Protein AF-A0A0D2MUZ5-F1 (afdb_monomer)

Solvent-accessible surface area (backbone atoms only — not comparable to full-atom values): 13835 Å² total; per-residue (Å²): 109,53,68,54,53,58,44,46,54,75,73,65,60,50,52,48,65,58,47,46,53,52,53,51,49,52,48,49,51,53,32,54,54,47,52,53,53,52,48,54,52,50,52,54,51,52,52,52,51,53,54,51,51,52,51,52,51,52,52,59,68,72,67,61,84,89,81,93,78,91,74,89,76,74,76,76,75,83,71,78,67,73,79,73,64,83,66,37,42,40,80,30,74,32,36,45,27,20,76,90,59,37,23,22,39,26,42,38,61,54,18,44,68,46,16,75,76,68,76,49,60,36,68,63,41,5,43,39,29,73,39,71,20,24,67,38,84,91,75,74,40,79,42,73,59,75,85,68,89,63,96,80,75,83,78,80,58,37,28,39,28,65,70,54,37,43,59,48,54,52,44,57,51,19,58,75,40,96,40,14,68,57,15,30,63,54,40,46,60,54,34,61,77,67,67,36,64,90,66,41,58,70,73,47,35,60,24,80,49,30,61,58,19,44,30,47,49,40,33,58,73,30,36,32,66,59,37,52,52,52,35,45,67,74,71,51,71,55,72,79,72,43,54,84,80,106

Nearest PDB structures (foldseek):
  3b78-assembly1_A  TM=8.521E-01  e=4.350E-11  Saccharomyces cerevisiae
  1n0u-assembly1_A  TM=8.685E-01  e=3.969E-10  Saccharomyces cerevisiae
  2e1r-assembly1_A  TM=8.505E-01  e=2.161E-10  Saccharomyces cerevisiae
  3dny-assembly1_T  TM=8.531E-01  e=7.704E-10  unclassified
  1u2r-assembly1_A  TM=8.667E-01  e=9.610E-10  Saccharomyces cerevisiae

Foldseek 3Di:
DAEDLVCVCPVVVDALQVSLVVVLVVLVVVLVVVVVVVVVVVVVVVVVVVVVVVVVVVVVVVVDDDDDDDDPPPDDDPPVPVPPRPDDLLLLLDKYYYVPLQFIAGLLVLLVLVCVVLVHDSSVSSCQQSAQWAADPVVRDIDHFDPPPDPDDDGGGGNVSVRPVVLVSLLCVLQVDPFLVVLLVSCVCVCVVSVLPVQADPVQSRDRHSSSVSSSSRCSRGGNCCSVVVSCVSPPDDPVVCVVVD

InterPro domains:
  IPR027417 P-loop containing nucleoside triphosphate hydrolase [SSF52540] (2-237)

Organism: NCBI:txid145388

Secondary structure (DSSP, 8-state):
-B--HHHHHHTS---HHHHHHHHHHHHHHHHHHHHHHHHHHHHHHHHHHHHHHHHHHHHHHHS----------------------S--GGGT--EEEETTTTEEEEHHHHHHHHHHHHT--HHHHHHHHHSSEEEETTTTEEEEPP---SS-S-PPPPHHIIIIIHHHHHHHHGGGSSSHHHHHHHHHHHHHHTTGGGTS-HHHHT-SSHHHHHHHHHHHHSBHHHHHHHHHHHHSPPHHHHGGG-

Structure (mmCIF, N/CA/C/O backbone):
data_AF-A0A0D2MUZ5-F1
#
_entry.id   AF-A0A0D2MUZ5-F1
#
loop_
_atom_site.group_PDB
_atom_site.id
_atom_site.type_symbol
_atom_site.label_atom_id
_atom_site.label_alt_id
_atom_site.label_comp_id
_atom_site.label_asym_id
_atom_site.label_entity_id
_atom_site.label_seq_id
_atom_site.pdbx_PDB_ins_code
_atom_site.Cartn_x
_atom_site.Cartn_y
_atom_site.Cartn_z
_atom_site.occupancy
_atom_site.B_iso_or_equiv
_atom_site.auth_seq_id
_atom_site.auth_comp_id
_atom_site.auth_asym_id
_atom_site.auth_atom_id
_atom_site.pdbx_PDB_model_num
ATOM 1 N N . MET A 1 1 ? 8.012 -6.913 -3.628 1.00 89.25 1 MET A N 1
ATOM 2 C CA . MET A 1 1 ? 7.081 -6.632 -2.507 1.00 89.25 1 MET A CA 1
ATOM 3 C C . MET A 1 1 ? 7.870 -6.115 -1.313 1.00 89.2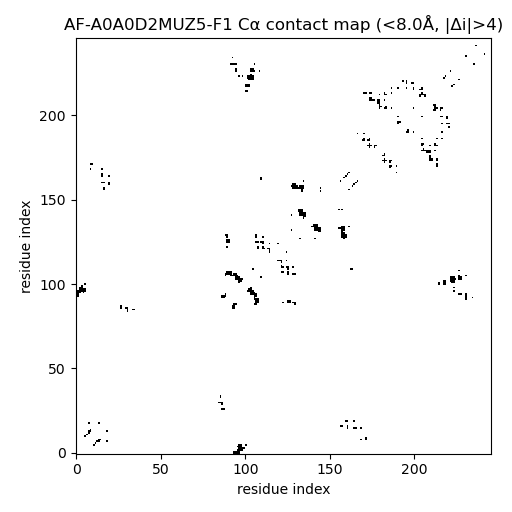5 1 MET A C 1
ATOM 5 O O . MET A 1 1 ? 8.811 -6.780 -0.898 1.00 89.25 1 MET A O 1
ATOM 9 N N . ILE A 1 2 ? 7.485 -4.970 -0.750 1.00 94.38 2 ILE A N 1
ATOM 10 C CA . ILE A 1 2 ? 8.057 -4.434 0.490 1.00 94.38 2 ILE A CA 1
ATOM 11 C C . ILE A 1 2 ? 7.176 -4.886 1.663 1.00 94.38 2 ILE A C 1
ATOM 13 O O . ILE A 1 2 ? 6.015 -4.490 1.773 1.00 94.38 2 ILE A O 1
ATOM 17 N N . ASN A 1 3 ? 7.729 -5.750 2.515 1.00 94.44 3 ASN A N 1
ATOM 18 C CA . ASN A 1 3 ? 7.039 -6.353 3.658 1.00 94.44 3 ASN A CA 1
ATOM 19 C C . ASN A 1 3 ? 7.480 -5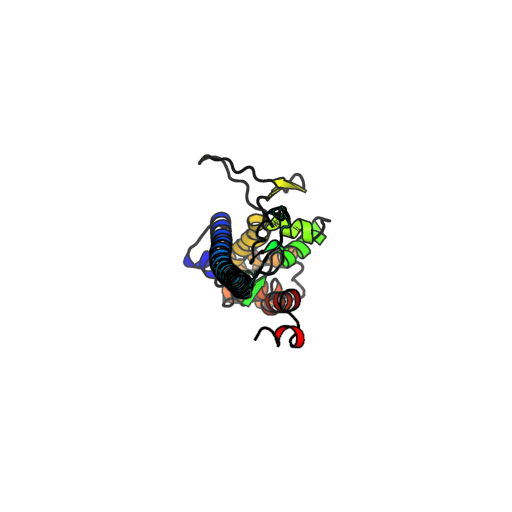.708 4.987 1.00 94.44 3 ASN A C 1
ATOM 21 O O . ASN A 1 3 ? 8.504 -5.031 5.048 1.00 94.44 3 ASN A O 1
ATOM 25 N N . LYS A 1 4 ? 6.751 -6.011 6.068 1.00 93.75 4 LYS A N 1
ATOM 26 C CA . LYS A 1 4 ? 7.009 -5.581 7.454 1.00 93.75 4 LYS A CA 1
ATOM 27 C C . LYS A 1 4 ? 6.766 -4.092 7.709 1.00 93.75 4 LYS A C 1
ATOM 29 O O . LYS A 1 4 ? 7.414 -3.492 8.566 1.00 93.75 4 LYS A O 1
ATOM 34 N N . ILE A 1 5 ? 5.817 -3.492 6.990 1.00 94.00 5 ILE A N 1
ATOM 35 C CA . ILE A 1 5 ? 5.435 -2.088 7.208 1.00 94.00 5 ILE A CA 1
ATOM 36 C C . ILE A 1 5 ? 4.869 -1.872 8.619 1.00 94.00 5 ILE A C 1
ATOM 38 O O . ILE A 1 5 ? 5.067 -0.807 9.195 1.00 94.00 5 ILE A O 1
ATOM 42 N N . ASP A 1 6 ? 4.267 -2.898 9.227 1.00 92.00 6 ASP A N 1
ATOM 43 C CA . ASP A 1 6 ? 3.810 -2.880 10.622 1.00 92.00 6 ASP A CA 1
ATOM 44 C C . ASP A 1 6 ? 4.921 -2.499 11.611 1.00 92.00 6 ASP A C 1
ATOM 46 O O . ASP A 1 6 ? 4.663 -1.785 12.579 1.00 92.00 6 ASP A O 1
ATOM 50 N N . ARG A 1 7 ? 6.175 -2.882 11.340 1.00 92.94 7 ARG A N 1
ATOM 51 C CA . ARG A 1 7 ? 7.321 -2.536 12.195 1.00 92.94 7 ARG A CA 1
ATOM 52 C C . ARG A 1 7 ? 7.682 -1.059 12.137 1.00 92.94 7 ARG A C 1
ATOM 54 O O . ARG A 1 7 ? 8.139 -0.509 13.133 1.00 92.94 7 ARG A O 1
ATOM 61 N N . LEU A 1 8 ? 7.450 -0.398 11.000 1.00 92.12 8 LEU A N 1
ATOM 62 C CA . LEU A 1 8 ? 7.660 1.050 10.887 1.00 92.12 8 LEU A CA 1
ATOM 63 C C . LEU A 1 8 ? 6.740 1.816 11.848 1.00 92.12 8 LEU A C 1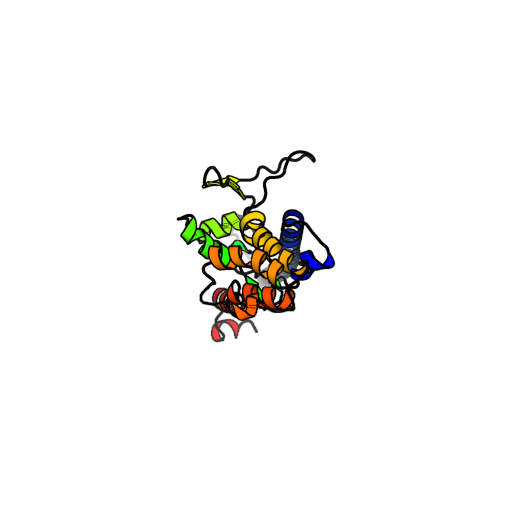
ATOM 65 O O . LEU A 1 8 ? 7.120 2.872 12.346 1.00 92.12 8 LEU A O 1
ATOM 69 N N . ILE A 1 9 ? 5.559 1.256 12.123 1.00 90.69 9 ILE A N 1
ATOM 70 C CA . ILE A 1 9 ? 4.522 1.863 12.957 1.00 90.69 9 ILE A CA 1
ATOM 71 C C . ILE A 1 9 ? 4.683 1.455 14.428 1.00 90.69 9 ILE A C 1
ATOM 73 O O . ILE A 1 9 ? 4.679 2.310 15.313 1.00 90.69 9 ILE A O 1
ATOM 77 N N . LEU A 1 10 ? 4.819 0.152 14.693 1.00 89.00 10 LEU A N 1
ATOM 78 C CA . LEU A 1 10 ? 4.769 -0.415 16.044 1.00 89.00 10 LEU A CA 1
ATOM 79 C C . LEU A 1 10 ? 6.132 -0.519 16.736 1.00 89.00 10 LEU A C 1
ATOM 81 O O . LEU A 1 10 ? 6.171 -0.447 17.956 1.00 89.00 10 LEU A O 1
ATOM 85 N N . GLU A 1 11 ? 7.225 -0.720 15.993 1.00 91.31 11 GLU A N 1
ATOM 86 C CA . GLU A 1 11 ? 8.566 -0.891 16.581 1.00 91.31 11 GLU A CA 1
ATOM 87 C C . GLU A 1 11 ? 9.386 0.400 16.480 1.00 91.31 11 GLU A C 1
ATOM 89 O O . GLU A 1 11 ? 10.025 0.818 17.439 1.00 91.31 11 GLU A O 1
ATOM 94 N N . LEU A 1 12 ? 9.373 1.036 15.307 1.00 90.38 12 LEU A N 1
ATOM 95 C CA . LEU A 1 12 ? 10.181 2.226 15.023 1.00 90.38 12 LEU A CA 1
ATOM 96 C C . LEU A 1 12 ? 9.442 3.544 15.283 1.00 90.38 12 LEU A C 1
ATOM 98 O O . LEU A 1 12 ? 10.085 4.589 15.273 1.00 90.38 12 LEU A O 1
ATOM 102 N N . HIS A 1 13 ? 8.120 3.500 15.483 1.00 89.44 13 HIS A N 1
ATOM 103 C CA . HIS A 1 13 ? 7.263 4.662 15.753 1.00 89.44 13 HIS A CA 1
ATOM 104 C C . HIS A 1 13 ? 7.503 5.862 14.821 1.00 89.44 13 HIS A C 1
ATOM 106 O O . HIS A 1 13 ? 7.479 7.015 15.250 1.00 89.44 13 HIS A O 1
ATOM 112 N N . LEU A 1 14 ? 7.723 5.593 13.531 1.00 91.56 14 LEU A N 1
ATOM 113 C CA . LEU A 1 14 ? 7.955 6.642 12.539 1.00 91.56 14 LEU A CA 1
ATOM 114 C C . LEU A 1 14 ? 6.667 7.406 12.235 1.00 91.56 14 LEU A C 1
ATOM 116 O O . LEU A 1 14 ? 5.566 6.842 12.245 1.00 91.56 14 LEU A O 1
ATOM 120 N N . SER A 1 15 ? 6.805 8.679 11.874 1.00 91.88 15 SER A N 1
ATOM 121 C CA . SER A 1 15 ? 5.700 9.431 11.285 1.00 91.88 15 SER A CA 1
ATOM 122 C C . SER A 1 15 ? 5.369 8.912 9.872 1.00 91.88 15 SER A C 1
ATOM 124 O O . SER A 1 15 ? 6.235 8.346 9.195 1.00 91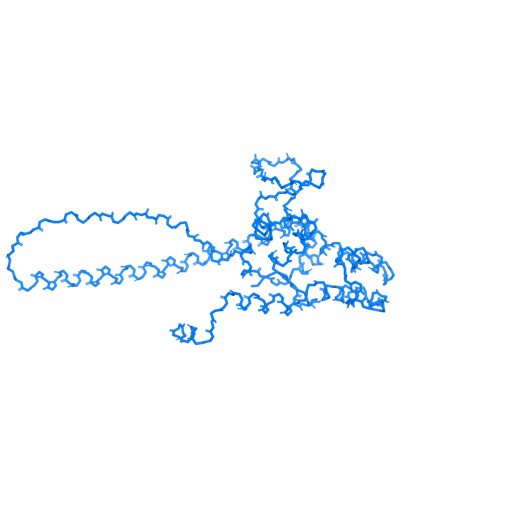.88 15 SER A O 1
ATOM 126 N N . PRO A 1 16 ? 4.133 9.119 9.373 1.00 90.62 16 PRO A N 1
ATOM 127 C CA . PRO A 1 16 ? 3.773 8.757 8.001 1.00 90.62 16 PRO A CA 1
ATOM 128 C C . PRO A 1 16 ? 4.713 9.370 6.953 1.00 90.62 16 PRO A C 1
ATOM 130 O O . PRO A 1 16 ? 5.049 8.707 5.974 1.00 90.62 16 PRO A O 1
ATOM 133 N N . SER A 1 17 ? 5.176 10.607 7.168 1.00 90.06 17 SER A N 1
ATOM 134 C CA . SER A 1 17 ? 6.080 11.305 6.246 1.00 90.06 17 SER A CA 1
ATOM 135 C C . SER A 1 17 ? 7.460 10.637 6.186 1.00 90.06 17 SER A C 1
ATOM 137 O O . SER A 1 17 ? 7.976 10.375 5.101 1.00 90.06 17 SER A O 1
ATOM 139 N N . GLU A 1 18 ? 8.044 10.298 7.339 1.00 90.38 18 GLU A N 1
ATOM 140 C CA . GLU A 1 18 ? 9.338 9.599 7.413 1.00 90.38 18 GLU A CA 1
ATOM 141 C C . GLU A 1 18 ? 9.243 8.181 6.845 1.00 90.38 18 GLU A C 1
ATOM 143 O O . GLU A 1 18 ? 10.136 7.722 6.131 1.00 90.38 18 GLU A O 1
ATOM 148 N N . ALA A 1 19 ? 8.138 7.484 7.118 1.00 92.69 19 ALA A N 1
ATOM 149 C CA . ALA A 1 19 ? 7.901 6.163 6.560 1.00 92.69 19 ALA A CA 1
ATOM 150 C C . ALA A 1 19 ? 7.756 6.207 5.032 1.00 92.69 19 ALA A C 1
ATOM 152 O O . ALA A 1 19 ? 8.334 5.358 4.357 1.00 92.69 19 ALA A O 1
ATOM 153 N N . ALA A 1 20 ? 7.063 7.208 4.474 1.00 91.31 20 ALA A N 1
ATOM 154 C CA . ALA A 1 20 ? 6.988 7.411 3.026 1.00 91.31 20 ALA A CA 1
ATOM 155 C C . ALA A 1 20 ? 8.378 7.619 2.412 1.00 91.31 20 ALA A C 1
ATOM 157 O O . ALA A 1 20 ? 8.715 6.958 1.432 1.00 91.31 20 ALA A O 1
ATOM 158 N N . GLN A 1 21 ? 9.202 8.484 3.014 1.00 90.38 21 GLN A N 1
ATOM 159 C CA . GLN A 1 21 ? 10.570 8.737 2.550 1.00 90.38 21 GLN A CA 1
ATOM 160 C C . GLN A 1 21 ? 11.426 7.469 2.596 1.00 90.38 21 GLN A C 1
ATOM 162 O O . GLN A 1 21 ? 12.142 7.169 1.644 1.00 90.38 21 GLN A O 1
ATOM 167 N N . ARG A 1 22 ? 11.312 6.675 3.667 1.00 91.88 22 ARG A N 1
ATOM 168 C CA . ARG A 1 22 ? 12.038 5.407 3.795 1.00 91.88 22 ARG A CA 1
ATOM 169 C C . ARG A 1 22 ? 11.584 4.371 2.767 1.00 91.88 22 ARG A C 1
ATOM 171 O O . ARG A 1 22 ? 12.423 3.675 2.205 1.00 91.88 22 ARG A O 1
ATOM 178 N N . LEU A 1 23 ? 10.281 4.262 2.511 1.00 93.25 23 LEU A N 1
ATOM 179 C CA . LEU A 1 23 ? 9.742 3.367 1.484 1.00 93.25 23 LEU A CA 1
ATOM 180 C C . LEU A 1 23 ? 10.196 3.789 0.081 1.00 93.25 23 LEU A C 1
ATOM 182 O O . LEU A 1 23 ? 10.604 2.933 -0.700 1.00 93.25 23 LEU A O 1
ATOM 186 N N . ALA A 1 24 ? 10.190 5.090 -0.215 1.00 91.62 24 ALA A N 1
ATOM 187 C CA . ALA A 1 24 ? 10.709 5.627 -1.469 1.00 91.62 24 ALA A CA 1
ATOM 188 C C . ALA A 1 24 ? 12.213 5.351 -1.631 1.00 91.62 24 ALA A C 1
ATOM 190 O O . ALA A 1 24 ? 12.634 4.901 -2.692 1.00 91.62 24 ALA A O 1
ATOM 191 N N . ALA A 1 25 ? 13.006 5.525 -0.567 1.00 91.81 25 ALA A N 1
ATOM 192 C CA . ALA A 1 25 ? 14.433 5.208 -0.576 1.00 91.81 25 ALA A CA 1
ATOM 193 C C . ALA A 1 25 ? 14.701 3.717 -0.842 1.00 91.81 25 ALA A C 1
ATOM 195 O O . ALA A 1 25 ? 15.617 3.387 -1.586 1.00 91.81 25 ALA A O 1
ATOM 196 N N . ILE A 1 26 ? 13.884 2.809 -0.294 1.00 93.69 26 ILE A N 1
ATOM 197 C CA . ILE A 1 26 ? 14.005 1.365 -0.564 1.00 93.69 26 ILE A CA 1
ATOM 198 C C . ILE A 1 26 ? 13.761 1.059 -2.045 1.00 93.69 26 ILE A C 1
ATOM 200 O O . ILE A 1 26 ? 14.525 0.299 -2.635 1.00 93.69 26 ILE A O 1
ATOM 204 N N . VAL A 1 27 ? 12.717 1.640 -2.645 1.00 93.25 27 VAL A N 1
ATOM 205 C CA . VAL A 1 27 ? 12.430 1.459 -4.079 1.00 93.25 27 VAL A CA 1
ATOM 206 C C . VAL A 1 27 ? 13.565 2.030 -4.924 1.00 93.25 27 VAL A C 1
ATOM 208 O O . VAL A 1 27 ? 14.059 1.348 -5.815 1.00 93.25 27 VAL A O 1
ATOM 211 N N . HIS A 1 28 ? 14.035 3.234 -4.594 1.00 91.81 28 HIS A N 1
ATOM 212 C CA . HIS A 1 28 ? 15.157 3.854 -5.286 1.00 91.81 28 HIS A CA 1
ATOM 213 C C . HIS A 1 28 ? 16.420 2.989 -5.208 1.00 91.81 28 HIS A C 1
ATOM 215 O O . HIS A 1 28 ? 17.039 2.727 -6.229 1.00 91.81 28 HIS A O 1
ATOM 221 N N . HIS A 1 29 ? 16.768 2.463 -4.030 1.00 92.31 29 HIS A N 1
ATOM 222 C CA . HIS A 1 29 ? 17.926 1.580 -3.888 1.00 92.31 29 HIS A CA 1
ATOM 223 C C . HIS A 1 29 ? 17.783 0.278 -4.679 1.00 92.31 29 HIS A C 1
ATOM 225 O O . HIS A 1 29 ? 18.770 -0.200 -5.229 1.00 92.31 29 HIS A O 1
ATOM 231 N N . ALA A 1 30 ? 16.576 -0.285 -4.764 1.00 92.69 30 ALA A N 1
ATOM 232 C CA . ALA A 1 30 ? 16.329 -1.451 -5.605 1.00 92.69 30 ALA A CA 1
ATOM 233 C C . ALA A 1 30 ? 16.542 -1.130 -7.094 1.00 92.69 30 ALA A C 1
ATOM 235 O O . ALA A 1 30 ? 17.165 -1.928 -7.788 1.00 92.69 30 ALA A O 1
ATOM 236 N N . ASN A 1 31 ? 16.100 0.044 -7.560 1.00 91.88 31 ASN A N 1
ATOM 237 C CA . ASN A 1 31 ? 16.356 0.512 -8.926 1.00 91.88 31 ASN A CA 1
ATOM 238 C C . ASN A 1 31 ? 17.849 0.764 -9.175 1.00 91.88 31 ASN A C 1
ATOM 240 O O . ASN A 1 31 ? 18.348 0.357 -10.214 1.00 91.88 31 ASN A O 1
ATOM 244 N N . MET A 1 32 ? 18.583 1.350 -8.219 1.00 89.38 32 MET A N 1
ATOM 245 C CA . MET A 1 32 ? 20.037 1.539 -8.350 1.00 89.38 32 MET A CA 1
ATOM 246 C C . MET A 1 32 ? 20.771 0.203 -8.500 1.00 89.38 32 MET A C 1
ATOM 248 O O . MET A 1 32 ? 21.656 0.073 -9.336 1.00 89.38 32 MET A O 1
ATOM 252 N N . ILE A 1 33 ? 20.405 -0.794 -7.686 1.00 89.25 33 ILE A N 1
ATOM 253 C CA . ILE A 1 33 ? 20.990 -2.136 -7.773 1.00 89.25 33 ILE A CA 1
ATOM 254 C C . ILE A 1 33 ? 20.641 -2.768 -9.121 1.00 89.25 33 ILE A C 1
ATOM 256 O O . ILE A 1 33 ? 21.514 -3.343 -9.758 1.00 89.25 33 ILE A O 1
ATOM 260 N N . TRP A 1 34 ? 19.387 -2.646 -9.563 1.00 88.31 34 TRP A N 1
ATOM 261 C CA . TRP A 1 34 ? 18.963 -3.170 -10.857 1.00 88.31 34 TRP A CA 1
ATOM 262 C C . TRP A 1 34 ? 19.731 -2.540 -12.020 1.00 88.31 34 TRP A C 1
ATOM 264 O O . TRP A 1 34 ? 20.297 -3.271 -12.819 1.00 88.31 34 TRP A O 1
ATOM 274 N N . SER A 1 35 ? 19.801 -1.208 -12.081 1.00 84.94 35 SER A N 1
ATOM 275 C CA . SER A 1 35 ? 20.530 -0.479 -13.127 1.00 84.94 35 SER A CA 1
ATOM 276 C C . SER A 1 35 ? 22.014 -0.862 -13.149 1.00 84.94 35 SER A C 1
ATOM 278 O O . SER A 1 35 ? 22.570 -1.063 -14.223 1.00 84.94 35 SER A O 1
ATOM 280 N N . ALA A 1 36 ? 22.644 -1.095 -11.989 1.00 85.50 36 ALA A N 1
ATOM 281 C CA . ALA A 1 36 ? 24.010 -1.619 -11.940 1.00 85.50 36 ALA A CA 1
ATOM 282 C C . ALA A 1 36 ? 24.141 -3.016 -12.587 1.00 85.50 36 ALA A C 1
ATOM 284 O O . ALA A 1 36 ? 25.058 -3.229 -13.374 1.00 85.50 36 ALA A O 1
ATOM 285 N N . PHE A 1 37 ? 23.223 -3.948 -12.303 1.00 85.31 37 PHE A N 1
ATOM 286 C CA . PHE A 1 37 ? 23.240 -5.284 -12.921 1.00 85.31 37 PHE A CA 1
ATOM 287 C C . PHE A 1 37 ? 22.944 -5.248 -14.423 1.00 85.31 37 PHE A C 1
ATOM 289 O O . PHE A 1 37 ? 23.584 -5.966 -15.189 1.00 85.31 37 PHE A O 1
ATOM 296 N N . ASP A 1 38 ? 21.981 -4.429 -14.837 1.00 82.81 38 ASP A N 1
ATOM 297 C CA . ASP A 1 38 ? 21.590 -4.286 -16.240 1.00 82.81 38 ASP A CA 1
ATOM 298 C C . ASP A 1 38 ? 22.724 -3.648 -17.054 1.00 82.81 38 ASP A C 1
ATOM 300 O O . ASP A 1 38 ? 23.062 -4.119 -18.136 1.00 82.81 38 ASP A O 1
ATOM 304 N N . SER A 1 39 ? 23.413 -2.665 -16.463 1.00 81.12 39 SER A N 1
ATOM 305 C CA . SER A 1 39 ? 24.625 -2.068 -17.027 1.00 81.12 39 SER A CA 1
ATOM 306 C C . SER A 1 39 ? 25.750 -3.094 -17.186 1.00 81.12 39 SER A C 1
ATOM 308 O O . SER A 1 39 ? 26.395 -3.131 -18.228 1.00 81.12 39 SER A O 1
ATOM 310 N N . GLU A 1 40 ? 26.007 -3.941 -16.181 1.00 77.81 40 GLU A N 1
ATOM 311 C CA . GLU A 1 40 ? 27.031 -4.997 -16.274 1.00 77.81 40 GLU A CA 1
ATOM 312 C C . GLU A 1 40 ? 26.714 -6.013 -17.381 1.00 77.81 40 GLU A C 1
ATOM 314 O O . GLU A 1 40 ? 27.599 -6.377 -18.160 1.00 77.81 40 GLU A O 1
ATOM 319 N N . ALA A 1 41 ? 25.453 -6.442 -17.484 1.00 75.44 41 ALA A N 1
ATOM 320 C CA . ALA A 1 41 ? 25.003 -7.336 -18.547 1.00 75.44 41 ALA A CA 1
ATOM 321 C C . ALA A 1 41 ? 25.154 -6.678 -19.927 1.00 75.44 41 ALA A C 1
ATOM 323 O O . ALA A 1 41 ? 25.737 -7.282 -20.830 1.00 75.44 41 ALA A O 1
ATOM 324 N N . PHE A 1 42 ? 24.727 -5.420 -20.058 1.00 75.69 42 PHE A N 1
ATOM 325 C CA . PHE A 1 42 ? 24.844 -4.643 -21.287 1.00 75.69 42 PHE A CA 1
ATOM 326 C C . PHE A 1 42 ? 26.301 -4.470 -21.731 1.00 75.69 42 PHE A C 1
ATOM 328 O O . PHE A 1 42 ? 26.620 -4.695 -22.896 1.00 75.69 42 PHE A O 1
ATOM 335 N N . LEU A 1 43 ? 27.207 -4.126 -20.808 1.00 78.44 43 LEU A N 1
ATOM 336 C CA . LEU A 1 43 ? 28.636 -4.000 -21.108 1.00 78.44 43 LEU A CA 1
ATOM 337 C C . LEU A 1 43 ? 29.219 -5.328 -21.605 1.00 78.44 43 LEU A C 1
ATOM 339 O O . LEU A 1 43 ? 29.957 -5.339 -22.585 1.00 78.44 43 LEU A O 1
ATOM 343 N N . SER A 1 44 ? 28.842 -6.452 -20.990 1.00 78.88 44 SER A N 1
ATOM 344 C CA . SER A 1 44 ? 29.316 -7.772 -21.423 1.00 78.88 44 SER A CA 1
ATOM 345 C C . SER A 1 44 ? 28.801 -8.184 -22.808 1.00 78.88 44 SER A C 1
ATOM 347 O O . SER A 1 44 ? 29.532 -8.806 -23.581 1.00 78.88 44 SER A O 1
ATOM 349 N N . GLU A 1 45 ? 27.562 -7.818 -23.146 1.00 74.62 45 GLU A N 1
ATOM 350 C CA . GLU A 1 45 ? 26.972 -8.074 -24.460 1.00 74.62 45 GLU A CA 1
ATOM 351 C C . GLU A 1 45 ? 27.611 -7.183 -25.533 1.00 74.62 45 GLU A C 1
ATOM 353 O O . GLU A 1 45 ? 27.981 -7.670 -26.603 1.00 74.62 45 GLU A O 1
ATOM 358 N N . ALA A 1 46 ? 27.826 -5.901 -25.224 1.00 78.38 46 ALA A N 1
ATOM 359 C CA . ALA A 1 46 ? 28.527 -4.971 -26.102 1.00 78.38 46 ALA A CA 1
ATOM 360 C C . ALA A 1 46 ? 29.970 -5.430 -26.378 1.00 78.38 46 ALA A C 1
ATOM 362 O O . ALA A 1 46 ? 30.392 -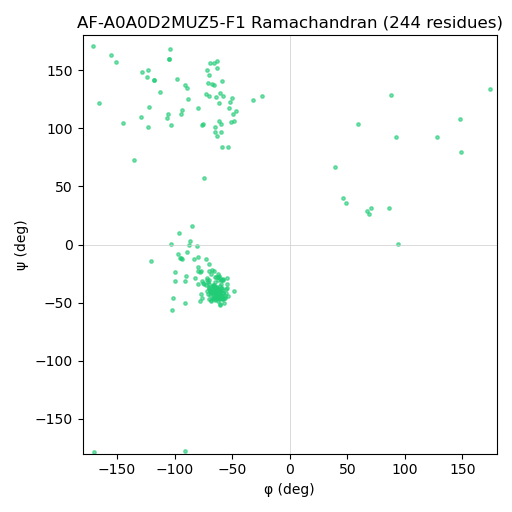5.462 -27.536 1.00 78.38 46 ALA A O 1
ATOM 363 N N . ASP A 1 47 ? 30.704 -5.857 -25.344 1.00 81.94 47 ASP A N 1
ATOM 364 C CA . ASP A 1 47 ? 32.061 -6.397 -25.482 1.00 81.94 47 ASP A CA 1
ATOM 365 C C . ASP A 1 47 ? 32.086 -7.662 -26.358 1.00 81.94 47 ASP A C 1
ATOM 367 O O . ASP A 1 47 ? 32.982 -7.826 -27.190 1.00 81.94 47 ASP A O 1
ATOM 371 N N . ALA A 1 48 ? 31.089 -8.544 -26.224 1.00 83.69 48 ALA A N 1
ATOM 372 C CA . ALA A 1 48 ? 30.977 -9.752 -27.040 1.00 83.69 48 ALA A CA 1
ATOM 373 C C . ALA A 1 48 ? 30.719 -9.442 -28.526 1.00 83.69 48 ALA A C 1
ATOM 375 O O . ALA A 1 48 ? 31.323 -10.073 -29.399 1.00 83.69 48 ALA A O 1
ATOM 376 N N . VAL A 1 49 ? 29.864 -8.459 -28.825 1.00 82.88 49 VAL A N 1
ATOM 377 C CA . VAL A 1 49 ? 29.603 -8.010 -30.203 1.00 82.88 49 VAL A CA 1
ATOM 378 C C . VAL A 1 49 ? 30.851 -7.371 -30.809 1.00 82.88 49 VAL A C 1
ATOM 380 O O . VAL A 1 49 ? 31.241 -7.736 -31.917 1.00 82.88 49 VAL A O 1
ATOM 383 N N . LEU A 1 50 ? 31.532 -6.489 -30.071 1.00 85.25 50 LEU A N 1
ATOM 384 C CA . LEU A 1 50 ? 32.772 -5.861 -30.534 1.00 85.25 50 LEU A CA 1
ATOM 385 C C . LEU A 1 50 ? 33.875 -6.897 -30.789 1.00 85.25 50 LEU A C 1
ATOM 387 O O . LEU A 1 50 ? 34.582 -6.804 -31.791 1.00 85.25 50 LEU A O 1
ATOM 391 N N . ALA A 1 51 ? 34.011 -7.908 -29.927 1.00 85.75 51 ALA A N 1
ATOM 392 C CA . ALA A 1 51 ? 34.963 -8.997 -30.133 1.00 85.75 51 ALA A CA 1
ATOM 393 C C . ALA A 1 51 ? 34.638 -9.823 -31.391 1.00 85.75 51 ALA A C 1
ATOM 395 O O . ALA A 1 51 ? 35.552 -10.200 -32.126 1.00 85.75 51 ALA A O 1
ATOM 396 N N . TYR A 1 52 ? 33.354 -10.077 -31.666 1.00 80.69 52 TYR A N 1
ATOM 397 C CA . TYR A 1 52 ? 32.913 -10.755 -32.888 1.00 80.69 52 TYR A CA 1
ATOM 398 C C . TYR A 1 52 ? 33.205 -9.922 -34.146 1.00 80.69 52 TYR A C 1
ATOM 400 O O . TYR A 1 52 ? 33.732 -10.450 -35.124 1.00 80.69 52 TYR A O 1
ATOM 408 N N . GLU A 1 53 ? 32.928 -8.616 -34.123 1.00 80.88 53 GLU A N 1
ATOM 409 C CA . GLU A 1 53 ? 33.237 -7.707 -35.234 1.00 80.88 53 GLU A CA 1
ATOM 410 C C . GLU A 1 53 ? 34.744 -7.607 -35.498 1.00 80.88 53 GLU A C 1
ATOM 412 O O . GLU A 1 53 ? 35.166 -7.668 -36.652 1.00 80.88 53 GLU A O 1
ATOM 417 N N . GLN A 1 54 ? 35.561 -7.525 -34.443 1.00 81.00 54 GLN A N 1
ATOM 418 C CA . GLN A 1 54 ? 37.024 -7.512 -34.550 1.00 81.00 54 GLN A CA 1
ATOM 419 C C . GLN A 1 54 ? 37.569 -8.816 -35.143 1.00 81.00 54 GLN A C 1
ATOM 421 O O . GLN A 1 54 ? 38.472 -8.779 -35.978 1.00 81.00 54 GLN A O 1
ATOM 426 N N . GLN A 1 55 ? 37.015 -9.969 -34.753 1.00 78.75 55 GLN A N 1
ATOM 427 C CA . GLN A 1 55 ? 37.371 -11.260 -35.350 1.00 78.75 55 GLN A CA 1
ATOM 428 C C . GLN A 1 55 ? 36.992 -11.314 -36.832 1.00 78.75 55 GLN A C 1
ATOM 430 O O . GLN A 1 55 ? 37.809 -11.725 -37.651 1.00 78.75 55 GLN A O 1
ATOM 435 N N . ARG A 1 56 ? 35.802 -10.821 -37.195 1.00 80.31 56 ARG A N 1
ATOM 436 C CA . ARG A 1 56 ? 35.355 -10.759 -38.592 1.00 80.31 56 ARG A CA 1
ATOM 437 C C . ARG A 1 56 ? 36.250 -9.865 -39.451 1.00 80.31 56 ARG A C 1
ATOM 439 O O . ARG A 1 56 ? 36.611 -10.248 -40.558 1.00 80.31 56 ARG A O 1
ATOM 446 N N . GLN A 1 57 ? 36.632 -8.698 -38.933 1.00 74.62 57 GLN A N 1
ATOM 447 C CA . GLN A 1 57 ? 37.541 -7.770 -39.614 1.00 74.62 57 GLN A CA 1
ATOM 448 C C . GLN A 1 57 ? 38.946 -8.368 -39.775 1.00 74.62 57 GLN A C 1
ATOM 450 O O . GLN A 1 57 ? 39.536 -8.256 -40.845 1.00 74.62 57 GLN A O 1
ATOM 455 N N . ALA A 1 58 ? 39.462 -9.074 -38.764 1.00 76.06 58 ALA A N 1
ATOM 456 C CA . ALA A 1 58 ? 40.756 -9.753 -38.850 1.00 76.06 58 ALA A CA 1
ATOM 457 C C . ALA A 1 58 ? 40.757 -10.923 -39.858 1.00 76.06 58 ALA A C 1
ATOM 459 O O . ALA A 1 58 ? 41.757 -11.155 -40.539 1.00 76.06 58 ALA A O 1
ATOM 460 N N . GLU A 1 59 ? 39.646 -11.656 -39.980 1.00 73.62 59 GLU A N 1
ATOM 461 C CA . GLU A 1 59 ? 39.468 -12.709 -40.991 1.00 73.62 59 GLU A CA 1
ATOM 462 C C . GLU A 1 59 ? 39.347 -12.133 -42.414 1.00 73.62 59 GLU A C 1
ATOM 464 O O . GLU A 1 59 ? 39.926 -12.688 -43.351 1.00 73.62 59 GLU A O 1
ATOM 469 N N . GLU A 1 60 ? 38.659 -10.998 -42.577 1.00 66.19 60 GLU A N 1
ATOM 470 C CA . GLU A 1 60 ? 38.572 -10.250 -43.841 1.00 66.19 60 GLU A CA 1
ATOM 471 C C . GLU A 1 60 ? 39.946 -9.683 -44.264 1.00 66.19 60 GLU A C 1
ATOM 473 O O . GLU A 1 60 ? 40.311 -9.772 -45.438 1.00 66.19 60 GLU A O 1
ATOM 478 N N . GLU A 1 61 ? 40.762 -9.193 -43.322 1.00 62.59 61 GLU A N 1
ATOM 479 C CA . GLU A 1 61 ? 42.133 -8.722 -43.585 1.00 62.59 61 GLU A CA 1
ATOM 480 C C . GLU A 1 61 ? 43.116 -9.867 -43.909 1.00 62.59 61 GLU A C 1
ATOM 482 O O . GLU A 1 61 ? 44.032 -9.691 -44.719 1.00 62.59 61 GLU A O 1
ATOM 487 N N . ALA A 1 62 ? 42.921 -11.062 -43.337 1.00 65.38 62 ALA A N 1
ATOM 488 C CA . ALA A 1 62 ? 43.737 -12.248 -43.622 1.00 65.38 62 ALA A CA 1
ATOM 489 C C . ALA A 1 62 ? 43.356 -12.969 -44.937 1.00 65.38 62 ALA A C 1
ATOM 491 O O . ALA A 1 62 ? 44.169 -13.723 -45.479 1.00 65.38 62 ALA A O 1
ATOM 492 N N . GLY A 1 63 ? 42.146 -12.734 -45.464 1.00 53.97 63 GLY A N 1
ATOM 493 C CA . GLY A 1 63 ? 41.603 -13.337 -46.692 1.00 53.97 63 GLY A CA 1
ATOM 494 C C . GLY A 1 63 ? 42.073 -12.719 -48.020 1.00 53.97 63 GLY A C 1
ATOM 495 O O . GLY A 1 63 ? 41.894 -13.336 -49.067 1.00 53.97 63 GLY A O 1
ATOM 496 N N . GLY A 1 64 ? 42.746 -11.565 -47.984 1.00 46.47 64 GLY A N 1
ATOM 497 C CA . GLY A 1 64 ? 43.523 -11.014 -49.098 1.00 46.47 64 GLY A CA 1
ATOM 498 C C . GLY A 1 64 ? 42.774 -10.133 -50.112 1.00 46.47 64 GLY A C 1
ATOM 499 O O . GLY A 1 64 ? 41.833 -10.562 -50.768 1.00 46.47 64 GLY A O 1
ATOM 500 N N . GLY A 1 65 ? 43.347 -8.944 -50.345 1.00 47.69 65 GLY A N 1
ATOM 501 C CA . GLY A 1 65 ? 43.459 -8.337 -51.679 1.00 47.69 65 GLY A CA 1
ATOM 502 C C . GLY A 1 65 ? 42.349 -7.389 -52.156 1.00 47.69 65 GLY A C 1
ATOM 503 O O . GLY A 1 65 ? 41.442 -7.812 -52.854 1.00 47.69 65 GLY A O 1
ATOM 504 N N . ASP A 1 66 ? 42.569 -6.093 -51.904 1.00 42.75 66 ASP A N 1
ATOM 505 C CA . ASP A 1 66 ? 42.283 -4.931 -52.773 1.00 42.75 66 ASP A CA 1
ATOM 506 C C . ASP A 1 66 ? 40.835 -4.649 -53.243 1.00 42.75 66 ASP A C 1
ATOM 508 O O . ASP A 1 66 ? 40.359 -5.211 -54.227 1.00 42.75 66 ASP A O 1
ATOM 512 N N . SER A 1 67 ? 40.178 -3.653 -52.630 1.00 39.06 67 SER A N 1
ATOM 513 C CA . SER A 1 67 ? 39.667 -2.447 -53.322 1.00 39.06 67 SER A CA 1
ATOM 514 C C . SER A 1 67 ? 38.834 -1.546 -52.398 1.00 39.06 67 SER A C 1
ATOM 516 O O . SER A 1 67 ? 37.939 -1.989 -51.685 1.00 39.06 67 SER A O 1
ATOM 518 N N . ASP A 1 68 ? 39.153 -0.258 -52.492 1.00 46.59 68 ASP A N 1
ATOM 519 C CA . ASP A 1 68 ? 38.427 0.947 -52.081 1.00 46.59 68 ASP A CA 1
ATOM 520 C C . ASP A 1 68 ? 36.889 0.833 -51.964 1.00 46.59 68 ASP A C 1
ATOM 522 O O . ASP A 1 68 ? 36.210 0.491 -52.930 1.00 46.59 68 ASP A O 1
ATOM 526 N N . CYS A 1 69 ? 36.330 1.231 -50.813 1.00 33.28 69 CYS A N 1
ATOM 527 C CA . CYS A 1 69 ? 35.140 2.090 -50.772 1.00 33.28 69 CYS A CA 1
ATOM 528 C C . CYS A 1 69 ? 34.917 2.686 -49.372 1.00 33.28 69 CYS A C 1
ATOM 530 O O . CYS A 1 69 ? 34.752 1.992 -48.369 1.00 33.28 69 CYS A O 1
ATOM 532 N N . GLY A 1 70 ? 34.888 4.018 -49.310 1.00 45.81 70 GLY A N 1
ATOM 533 C CA . GLY A 1 70 ? 34.460 4.752 -48.130 1.00 45.81 70 GLY A CA 1
ATOM 534 C C . GLY A 1 70 ? 32.980 4.532 -47.815 1.00 45.81 70 GLY A C 1
ATOM 535 O O . GLY A 1 70 ? 32.119 4.618 -48.687 1.00 45.81 70 GLY A O 1
ATOM 536 N N . ALA A 1 71 ? 32.679 4.349 -46.534 1.00 36.53 71 ALA A N 1
ATOM 537 C CA . ALA A 1 71 ? 31.352 4.570 -45.986 1.00 36.53 71 ALA A CA 1
ATOM 538 C C . ALA A 1 71 ? 31.517 5.122 -44.570 1.00 36.53 71 ALA A C 1
ATOM 540 O O . ALA A 1 71 ? 31.870 4.417 -43.629 1.00 36.53 71 ALA A O 1
ATOM 541 N N . THR A 1 72 ? 31.277 6.424 -44.433 1.00 40.56 72 THR A N 1
ATOM 542 C CA . THR A 1 72 ? 31.024 7.070 -43.149 1.00 40.56 72 THR A CA 1
ATOM 543 C C . THR A 1 72 ? 29.793 6.411 -42.531 1.00 40.56 72 THR A C 1
ATOM 545 O O . THR A 1 72 ? 28.662 6.752 -42.885 1.00 40.56 72 THR A O 1
ATOM 548 N N . ALA A 1 73 ? 30.006 5.442 -41.643 1.00 37.81 73 ALA A N 1
ATOM 549 C CA . ALA A 1 73 ? 28.955 4.890 -40.809 1.00 37.81 73 ALA A CA 1
ATOM 550 C C . ALA A 1 73 ? 28.473 6.010 -39.883 1.00 37.81 73 ALA A C 1
ATOM 552 O O . ALA A 1 73 ? 29.147 6.401 -38.928 1.00 37.81 73 ALA A O 1
ATOM 553 N N . GLY A 1 74 ? 27.330 6.595 -40.240 1.00 34.72 74 GLY A N 1
ATOM 554 C CA . GLY A 1 74 ? 26.605 7.514 -39.384 1.00 34.72 74 GLY A CA 1
ATOM 555 C C . GLY A 1 74 ? 26.380 6.841 -38.040 1.00 34.72 74 GLY A C 1
ATOM 556 O O . GLY A 1 74 ? 25.723 5.805 -37.968 1.00 34.72 74 GLY A O 1
ATOM 557 N N . ARG A 1 75 ? 26.959 7.435 -36.996 1.00 34.47 75 ARG A N 1
ATOM 558 C CA . ARG A 1 75 ? 26.712 7.109 -35.593 1.00 34.47 75 ARG A CA 1
ATOM 559 C C . ARG A 1 75 ? 25.191 7.005 -35.402 1.00 34.47 75 ARG A C 1
ATOM 561 O O . ARG A 1 75 ? 24.513 8.016 -35.618 1.00 34.47 75 ARG A O 1
ATOM 568 N N . PRO A 1 76 ? 24.636 5.822 -35.080 1.00 38.53 76 PRO A N 1
ATOM 569 C CA . PRO A 1 76 ? 23.227 5.715 -34.748 1.00 38.53 76 PRO A CA 1
ATOM 570 C C . PRO A 1 76 ? 22.986 6.647 -33.572 1.00 38.53 76 PRO A C 1
ATOM 572 O O . PRO A 1 76 ? 23.753 6.640 -32.609 1.00 38.53 76 PRO A O 1
ATOM 575 N N . GLY A 1 77 ? 21.985 7.514 -33.717 1.00 38.09 77 GLY A N 1
ATOM 576 C CA . GLY A 1 77 ? 21.627 8.479 -32.696 1.00 38.09 77 GLY A CA 1
ATOM 577 C C . GLY A 1 77 ? 21.482 7.773 -31.359 1.00 38.09 77 GLY A C 1
ATOM 578 O O . GLY A 1 77 ? 20.733 6.803 -31.244 1.00 38.09 77 GLY A O 1
ATOM 579 N N . GLU A 1 78 ? 22.214 8.283 -30.378 1.00 37.06 78 GLU A N 1
ATOM 580 C CA . GLU A 1 78 ? 21.991 8.050 -28.963 1.00 37.06 78 GLU A CA 1
ATOM 581 C C . GLU A 1 78 ? 20.571 8.548 -28.675 1.00 37.06 78 GLU A C 1
ATOM 583 O O . GLU A 1 78 ? 20.336 9.703 -28.329 1.00 37.06 78 GLU A O 1
ATOM 588 N N . GLN A 1 79 ? 19.577 7.695 -28.923 1.00 29.95 79 GLN A N 1
ATOM 589 C CA . GLN A 1 79 ? 18.352 7.770 -28.160 1.00 29.95 79 GLN A CA 1
ATOM 590 C C . GLN A 1 79 ? 18.809 7.407 -26.759 1.00 29.95 79 GLN A C 1
ATOM 592 O O . GLN A 1 79 ? 19.005 6.232 -26.458 1.00 29.95 79 GLN A O 1
ATOM 597 N N . GLU A 1 80 ? 19.066 8.431 -25.949 1.00 38.28 80 GLU A N 1
ATOM 598 C CA . GLU A 1 80 ? 19.005 8.329 -24.501 1.00 38.28 80 GLU A CA 1
ATOM 599 C C . GLU A 1 80 ? 17.605 7.775 -24.199 1.00 38.28 80 GLU A C 1
ATOM 601 O O . GLU A 1 80 ? 16.635 8.515 -24.039 1.00 38.28 80 GLU A O 1
ATOM 606 N N . GLN A 1 81 ? 17.454 6.451 -24.271 1.00 38.03 81 GLN A N 1
ATOM 607 C CA . GLN A 1 81 ? 16.341 5.770 -23.651 1.00 38.03 81 GLN A CA 1
ATOM 608 C C . GLN A 1 81 ? 16.518 6.127 -22.186 1.00 38.03 81 GLN A C 1
ATOM 610 O O . GLN A 1 81 ? 17.464 5.662 -21.557 1.00 38.03 81 GLN A O 1
ATOM 615 N N . GLU A 1 82 ? 15.700 7.055 -21.684 1.00 45.84 82 GLU A N 1
ATOM 616 C CA . GLU A 1 82 ? 15.576 7.271 -20.249 1.00 45.84 82 GLU A CA 1
ATOM 617 C C . GLU A 1 82 ? 15.369 5.878 -19.655 1.00 45.84 82 GLU A C 1
ATOM 619 O O . GLU A 1 82 ? 14.324 5.275 -19.909 1.00 45.84 82 GLU A O 1
ATOM 624 N N . GLU A 1 83 ? 16.398 5.333 -18.990 1.00 56.00 83 GLU A N 1
ATOM 625 C CA . GLU A 1 83 ? 16.366 4.001 -18.390 1.00 56.00 83 GLU A CA 1
ATOM 626 C C . GLU A 1 83 ? 15.106 3.930 -17.543 1.00 56.00 83 GLU A C 1
ATOM 628 O O . GLU A 1 83 ? 14.961 4.590 -16.509 1.00 56.00 83 GLU A O 1
ATOM 633 N N . GLU A 1 84 ? 14.120 3.214 -18.063 1.00 70.12 84 GLU A N 1
ATOM 634 C CA . GLU A 1 84 ? 12.795 3.260 -17.504 1.00 70.12 84 GLU A CA 1
ATOM 635 C C . GLU A 1 84 ? 12.863 2.403 -16.231 1.00 70.12 84 GLU A C 1
ATOM 637 O O . GLU A 1 84 ? 12.868 1.179 -16.318 1.00 70.12 84 GLU A O 1
ATOM 642 N N . ASP A 1 85 ? 12.919 3.034 -15.051 1.00 82.06 85 ASP A N 1
ATOM 643 C CA . ASP A 1 85 ? 13.071 2.387 -13.732 1.00 82.06 85 ASP A CA 1
ATOM 644 C C . ASP A 1 85 ? 12.413 0.996 -13.656 1.00 82.06 85 ASP A C 1
ATOM 646 O O . ASP A 1 85 ? 11.209 0.875 -13.889 1.00 82.06 85 ASP A O 1
ATOM 650 N N . ALA A 1 86 ? 13.152 -0.053 -13.287 1.00 86.69 86 ALA A N 1
ATOM 651 C CA . ALA A 1 86 ? 12.606 -1.413 -13.273 1.00 86.69 86 ALA A CA 1
ATOM 652 C C . ALA A 1 86 ? 11.467 -1.590 -12.256 1.00 86.69 86 ALA A C 1
ATOM 654 O O . ALA A 1 86 ? 10.471 -2.260 -12.532 1.00 86.69 86 ALA A O 1
ATOM 655 N N . PHE A 1 87 ? 11.560 -0.956 -11.083 1.00 91.75 87 PHE A N 1
ATOM 656 C CA . PHE A 1 87 ? 10.528 -0.989 -10.046 1.00 91.75 87 PHE A CA 1
ATOM 657 C C . PHE A 1 87 ? 9.791 0.356 -9.969 1.00 91.75 87 PHE A C 1
ATOM 659 O O . PHE A 1 87 ? 10.311 1.350 -9.459 1.00 91.75 87 PHE A O 1
ATOM 666 N N . ARG A 1 88 ? 8.530 0.372 -10.421 1.00 91.56 88 ARG A N 1
ATOM 667 C CA . ARG A 1 88 ? 7.627 1.532 -10.442 1.00 91.56 88 ARG A CA 1
ATOM 668 C C . ARG A 1 88 ? 6.340 1.233 -9.683 1.00 91.56 88 ARG A C 1
ATOM 670 O O . ARG A 1 88 ? 5.389 0.671 -10.232 1.00 91.56 88 ARG A O 1
ATOM 677 N N . PRO A 1 89 ? 6.226 1.709 -8.439 1.00 92.94 89 PRO A N 1
ATOM 678 C CA . PRO A 1 89 ? 5.013 1.514 -7.658 1.00 92.94 89 PRO A CA 1
ATOM 679 C C . PRO A 1 89 ? 3.749 2.068 -8.327 1.00 92.94 89 PRO A C 1
ATOM 681 O O . PRO A 1 89 ? 2.683 1.480 -8.169 1.00 92.94 89 PRO A O 1
ATOM 684 N N . SER A 1 90 ? 3.859 3.138 -9.125 1.00 91.12 90 SER A N 1
ATOM 685 C CA . SER A 1 90 ? 2.748 3.696 -9.909 1.00 91.12 90 SER A CA 1
ATOM 686 C C . SER A 1 90 ? 2.271 2.795 -11.055 1.00 91.12 90 SER A C 1
ATOM 688 O O . SER A 1 90 ? 1.105 2.891 -11.437 1.00 91.12 90 SER A O 1
ATOM 690 N N . ALA A 1 91 ? 3.132 1.914 -11.576 1.00 90.06 91 ALA A N 1
ATOM 691 C CA . ALA A 1 91 ? 2.786 0.910 -12.582 1.00 90.06 91 ALA A CA 1
ATOM 692 C C . ALA A 1 91 ? 2.160 -0.355 -11.970 1.00 90.06 91 ALA A C 1
ATOM 694 O O . ALA A 1 91 ? 1.590 -1.158 -12.697 1.00 90.06 91 ALA A O 1
ATOM 695 N N . GLY A 1 92 ? 2.239 -0.520 -10.644 1.00 90.94 92 GLY A N 1
ATOM 696 C CA . GLY A 1 92 ? 1.670 -1.665 -9.928 1.00 90.94 92 GLY A CA 1
ATOM 697 C C . GLY A 1 92 ? 2.635 -2.824 -9.681 1.00 90.94 92 GLY A C 1
ATOM 698 O O . GLY A 1 92 ? 2.250 -3.775 -9.008 1.00 90.94 92 GLY A O 1
ATOM 699 N N . ASN A 1 93 ? 3.898 -2.730 -10.112 1.00 92.25 93 ASN A N 1
ATOM 700 C CA . ASN A 1 93 ? 4.882 -3.810 -9.944 1.00 92.25 93 ASN A CA 1
ATOM 701 C C . ASN A 1 93 ? 5.529 -3.860 -8.541 1.00 92.25 93 ASN A C 1
ATOM 703 O O . ASN A 1 93 ? 6.324 -4.752 -8.238 1.00 92.25 93 ASN A O 1
ATOM 707 N N . VAL A 1 94 ? 5.166 -2.927 -7.654 1.00 94.31 94 VAL A N 1
ATOM 708 C CA . VAL A 1 94 ? 5.573 -2.918 -6.245 1.00 94.31 94 VAL A CA 1
ATOM 709 C C . VAL A 1 94 ? 4.345 -2.927 -5.343 1.00 94.31 94 VAL A C 1
ATOM 711 O O . VAL A 1 94 ? 3.562 -1.977 -5.308 1.00 94.31 94 VAL A O 1
ATOM 714 N N . ALA A 1 95 ? 4.230 -3.987 -4.545 1.00 94.50 95 ALA A N 1
ATOM 715 C CA . ALA A 1 95 ? 3.264 -4.091 -3.457 1.00 94.50 95 ALA A CA 1
ATOM 716 C C . ALA A 1 95 ? 3.891 -3.736 -2.098 1.00 94.50 95 ALA A C 1
ATOM 718 O O . ALA A 1 95 ? 5.028 -4.128 -1.806 1.00 94.50 95 ALA A O 1
ATOM 719 N N . PHE A 1 96 ? 3.111 -3.065 -1.255 1.00 95.44 96 PHE A N 1
ATOM 720 C CA . PHE A 1 96 ? 3.422 -2.667 0.118 1.00 95.44 96 PHE A CA 1
ATOM 721 C C . PHE A 1 96 ? 2.531 -3.445 1.080 1.00 95.44 96 PHE A C 1
ATOM 723 O O . PHE A 1 96 ? 1.319 -3.491 0.884 1.00 95.44 96 PHE A O 1
ATOM 730 N N . GLY A 1 97 ? 3.083 -4.044 2.134 1.00 95.06 97 GLY A N 1
ATOM 731 C CA . GLY A 1 97 ? 2.236 -4.770 3.076 1.00 95.06 97 GLY A CA 1
ATOM 732 C C . GLY A 1 97 ? 2.883 -5.230 4.370 1.00 95.06 97 GLY A C 1
ATOM 733 O O . GLY A 1 97 ? 4.067 -5.017 4.643 1.00 95.06 97 GLY A O 1
ATOM 734 N N . SER A 1 98 ? 2.060 -5.916 5.157 1.00 95.12 98 SER A N 1
ATOM 735 C CA . SER A 1 98 ? 2.469 -6.709 6.307 1.00 95.12 98 SER A CA 1
ATOM 736 C C . SER A 1 98 ? 1.866 -8.103 6.200 1.00 95.12 98 SER A C 1
ATOM 738 O O . SER A 1 98 ? 0.668 -8.307 6.408 1.00 95.12 98 SER A O 1
ATOM 740 N N . ALA A 1 99 ? 2.716 -9.093 5.937 1.00 91.81 99 ALA A N 1
ATOM 741 C CA . ALA A 1 99 ? 2.306 -10.493 5.976 1.00 91.81 99 ALA A CA 1
ATOM 742 C C . ALA A 1 99 ? 1.886 -10.940 7.390 1.00 91.81 99 ALA A C 1
ATOM 744 O O . ALA A 1 99 ? 1.037 -11.816 7.526 1.00 91.81 99 ALA A O 1
ATOM 745 N N . ALA A 1 100 ? 2.441 -10.320 8.441 1.00 90.81 100 ALA A N 1
ATOM 746 C CA . ALA A 1 100 ? 2.136 -10.664 9.830 1.00 90.81 100 ALA A CA 1
ATOM 747 C C . ALA A 1 100 ? 0.692 -10.305 10.215 1.00 90.81 100 ALA A C 1
ATOM 749 O O . ALA A 1 100 ? 0.021 -11.074 10.907 1.00 90.81 100 ALA A O 1
ATOM 750 N N . ASP A 1 101 ? 0.200 -9.157 9.747 1.00 90.62 101 ASP A N 1
ATOM 751 C CA . ASP A 1 101 ? -1.186 -8.741 9.975 1.00 90.62 101 ASP A CA 1
ATOM 752 C C . ASP A 1 101 ? -2.123 -9.130 8.811 1.00 90.62 101 ASP A C 1
ATOM 754 O O . ASP A 1 101 ? -3.344 -9.180 8.976 1.00 90.62 101 ASP A O 1
ATOM 758 N N . GLY A 1 102 ? -1.560 -9.561 7.678 1.00 91.69 102 GLY A N 1
ATOM 759 C CA . GLY A 1 102 ? -2.273 -10.194 6.568 1.00 91.69 102 GLY A CA 1
ATOM 760 C C . GLY A 1 102 ? -2.867 -9.213 5.561 1.00 91.69 102 GLY A C 1
ATOM 761 O O . GLY A 1 102 ? -3.904 -9.510 4.974 1.00 91.69 102 GLY A O 1
ATOM 762 N N . TRP A 1 103 ? -2.230 -8.061 5.362 1.00 94.69 103 TRP A N 1
ATOM 763 C CA . TRP A 1 103 ? -2.674 -7.057 4.397 1.00 94.69 103 TRP A CA 1
ATOM 764 C C . TRP A 1 103 ? -1.544 -6.642 3.457 1.00 94.69 103 TRP A C 1
ATOM 766 O O . TRP A 1 103 ? -0.371 -6.627 3.837 1.00 94.69 103 TRP A O 1
ATOM 776 N N . ALA A 1 104 ? -1.902 -6.292 2.227 1.00 95.69 104 ALA A N 1
ATOM 777 C CA . ALA A 1 104 ? -1.016 -5.625 1.283 1.00 95.69 104 ALA A CA 1
ATOM 778 C C . ALA A 1 104 ? -1.826 -4.836 0.262 1.00 95.69 104 ALA A C 1
ATOM 780 O O . ALA A 1 104 ? -3.023 -5.056 0.100 1.00 95.69 104 ALA A O 1
ATOM 781 N N . PHE A 1 105 ? -1.157 -3.922 -0.424 1.00 94.69 105 PHE A N 1
ATOM 782 C CA . PHE A 1 105 ? -1.752 -3.107 -1.466 1.00 94.69 105 PHE A CA 1
ATOM 783 C C . PHE A 1 105 ? -0.717 -2.703 -2.509 1.00 94.69 105 PHE A C 1
ATOM 785 O O . PHE A 1 105 ? 0.477 -2.608 -2.212 1.00 94.69 105 PHE A O 1
ATOM 792 N N . THR A 1 106 ? -1.188 -2.386 -3.707 1.00 94.50 106 THR A N 1
ATOM 793 C CA . THR A 1 106 ? -0.413 -1.654 -4.712 1.00 94.50 106 THR A CA 1
ATOM 794 C C . THR A 1 106 ? -0.905 -0.203 -4.804 1.00 94.50 106 THR A C 1
ATOM 796 O O . THR A 1 106 ? -2.014 0.127 -4.366 1.00 94.50 106 THR A O 1
ATOM 799 N N . VAL A 1 107 ? -0.083 0.707 -5.337 1.00 94.19 107 VAL A N 1
ATOM 800 C CA . VAL A 1 107 ? -0.506 2.110 -5.529 1.00 94.19 107 VAL A CA 1
ATOM 801 C C . VAL A 1 107 ? -1.726 2.211 -6.461 1.00 94.19 107 VAL A C 1
ATOM 803 O O . VAL A 1 107 ? -2.643 2.963 -6.118 1.00 94.19 107 VAL A O 1
ATOM 806 N N . PRO A 1 108 ? -1.813 1.451 -7.575 1.00 92.94 108 PRO A N 1
ATOM 807 C CA . PRO A 1 108 ? -3.002 1.430 -8.424 1.00 92.94 108 PRO A CA 1
ATOM 808 C C . PRO A 1 108 ? -4.288 1.011 -7.705 1.00 92.94 108 PRO A C 1
ATOM 810 O O . PRO A 1 108 ? -5.318 1.640 -7.937 1.00 92.94 108 PRO A O 1
ATOM 813 N N . ASP A 1 109 ? -4.246 0.030 -6.794 1.00 90.38 109 ASP A N 1
ATOM 814 C CA . ASP A 1 109 ? -5.438 -0.403 -6.040 1.00 90.38 109 ASP A CA 1
ATOM 815 C C . ASP A 1 109 ? -6.020 0.747 -5.210 1.00 90.38 109 ASP A C 1
ATOM 817 O O . ASP A 1 109 ? -7.230 0.990 -5.171 1.00 90.38 109 ASP A O 1
ATOM 821 N N . PHE A 1 110 ? -5.139 1.500 -4.551 1.00 89.38 110 PHE A N 1
ATOM 822 C CA . PHE A 1 110 ? -5.528 2.683 -3.799 1.00 89.38 110 PHE A CA 1
ATOM 823 C C . PHE A 1 110 ? -6.000 3.813 -4.711 1.00 89.38 110 PHE A C 1
ATOM 825 O O . PHE A 1 110 ? -7.004 4.466 -4.412 1.00 89.38 110 PHE A O 1
ATOM 832 N N . ALA A 1 111 ? -5.310 4.031 -5.829 1.00 91.31 111 ALA A N 1
ATOM 833 C CA . ALA A 1 111 ? -5.710 5.021 -6.814 1.00 91.31 111 ALA A CA 1
ATOM 834 C C . ALA A 1 111 ? -7.110 4.719 -7.362 1.00 91.31 111 ALA A C 1
ATOM 836 O O . ALA A 1 111 ? -7.915 5.636 -7.463 1.00 91.31 111 ALA A O 1
ATOM 837 N N . ALA A 1 112 ? -7.459 3.457 -7.623 1.00 90.12 112 ALA A N 1
ATOM 838 C CA . ALA A 1 112 ? -8.800 3.063 -8.050 1.00 90.12 112 ALA A CA 1
ATOM 839 C C . ALA A 1 112 ? -9.870 3.412 -6.996 1.00 90.12 112 ALA A C 1
ATOM 841 O O . ALA A 1 112 ? -10.858 4.070 -7.320 1.00 90.12 112 ALA A O 1
ATOM 842 N N . GLN A 1 113 ? -9.629 3.094 -5.717 1.00 87.25 113 GLN A N 1
ATOM 843 C CA . GLN A 1 113 ? -10.553 3.432 -4.618 1.00 87.25 113 GLN A CA 1
ATOM 844 C C . GLN A 1 113 ? -10.807 4.943 -4.479 1.00 87.25 113 GLN A C 1
ATOM 846 O O . GLN A 1 113 ? -11.881 5.371 -4.045 1.00 87.25 113 GLN A O 1
ATOM 851 N N . TYR A 1 114 ? -9.800 5.769 -4.772 1.00 87.12 114 TYR A N 1
ATOM 852 C CA . TYR A 1 114 ? -9.906 7.225 -4.682 1.00 87.12 114 TYR A CA 1
ATOM 853 C C . TYR A 1 114 ? -10.374 7.881 -5.981 1.00 87.12 114 TYR A C 1
ATOM 855 O O . TYR A 1 114 ? -11.011 8.934 -5.924 1.00 87.12 114 TYR A O 1
ATOM 863 N N . ALA A 1 115 ? -10.120 7.258 -7.129 1.00 88.44 115 ALA A N 1
ATOM 864 C CA . ALA A 1 115 ? -10.576 7.704 -8.438 1.00 88.44 115 ALA A CA 1
ATOM 865 C C . ALA A 1 115 ? -12.104 7.777 -8.499 1.00 88.44 115 ALA A C 1
ATOM 867 O O . ALA A 1 115 ? -12.637 8.793 -8.940 1.00 88.44 115 ALA A O 1
ATOM 868 N N . GLU A 1 116 ? -12.803 6.774 -7.957 1.00 84.69 116 GLU A N 1
ATOM 869 C CA . GLU A 1 116 ? -14.271 6.766 -7.863 1.00 84.69 116 GLU A CA 1
ATOM 870 C C . GLU A 1 116 ? -14.814 7.949 -7.049 1.00 84.69 116 GLU A C 1
ATOM 872 O O . GLU A 1 116 ? -15.829 8.548 -7.397 1.00 84.69 116 GLU A O 1
ATOM 877 N N . LYS A 1 117 ? -14.114 8.330 -5.975 1.00 83.81 117 LYS A N 1
ATOM 878 C CA . LYS A 1 117 ? -14.532 9.421 -5.081 1.00 83.81 117 LYS A CA 1
ATOM 879 C C . LYS A 1 117 ? -14.204 10.807 -5.628 1.00 83.81 117 LYS A C 1
ATOM 881 O O . LYS A 1 117 ? -14.917 11.765 -5.338 1.00 83.81 117 LYS A O 1
ATOM 886 N N . LEU A 1 118 ? -13.091 10.926 -6.348 1.00 83.69 118 LEU A N 1
ATOM 887 C CA . LEU A 1 118 ? -12.575 12.192 -6.870 1.00 83.69 118 LEU A CA 1
ATOM 888 C C . LEU A 1 118 ? -13.001 12.457 -8.321 1.00 83.69 118 LEU A C 1
ATOM 890 O O . LEU A 1 118 ? -12.821 13.575 -8.794 1.00 83.69 118 LEU A O 1
ATOM 894 N N . GLY A 1 119 ? -13.554 11.463 -9.022 1.00 82.88 119 GLY A N 1
ATOM 895 C CA . GLY A 1 119 ? -13.902 11.567 -10.442 1.00 82.88 119 GLY A CA 1
ATOM 896 C C . GLY A 1 119 ? -12.676 11.691 -11.354 1.00 82.88 119 GLY A C 1
ATOM 897 O O . GLY A 1 119 ? -12.746 12.335 -12.398 1.00 82.88 119 GLY A O 1
ATOM 898 N N . ALA A 1 120 ? -11.535 11.125 -10.948 1.00 85.38 120 ALA A N 1
ATOM 899 C CA . ALA A 1 120 ? -10.265 11.208 -11.671 1.00 85.38 120 ALA A CA 1
ATOM 900 C C . ALA A 1 120 ? -9.934 9.893 -12.395 1.00 85.38 120 ALA A C 1
ATOM 902 O O . ALA A 1 120 ? -10.425 8.830 -12.028 1.00 85.38 120 ALA A O 1
ATOM 903 N N . LYS A 1 121 ? -9.060 9.941 -13.409 1.00 89.75 121 LYS A N 1
ATOM 904 C CA . LYS A 1 121 ? -8.570 8.725 -14.081 1.00 89.75 121 LYS A CA 1
ATOM 905 C C . LYS A 1 121 ? -7.639 7.935 -13.137 1.00 89.75 121 LYS A C 1
ATOM 907 O O . LYS A 1 121 ? -6.661 8.528 -12.673 1.00 89.75 121 LYS A O 1
ATOM 912 N N . PRO A 1 122 ? -7.859 6.623 -12.906 1.00 89.69 122 PRO A N 1
ATOM 913 C CA . PRO A 1 122 ? -7.054 5.824 -11.973 1.00 89.69 122 PRO A CA 1
ATOM 914 C C . PRO A 1 122 ? -5.552 5.838 -12.273 1.00 89.69 122 PRO A C 1
ATOM 916 O O . PRO A 1 122 ? -4.757 6.057 -11.367 1.00 89.69 122 PRO A O 1
ATOM 919 N N . ALA A 1 123 ? -5.156 5.695 -13.543 1.00 89.06 123 ALA A N 1
ATOM 920 C CA . ALA A 1 123 ? -3.745 5.683 -13.941 1.00 89.06 123 ALA A CA 1
ATOM 921 C C . ALA A 1 123 ? -3.034 7.016 -13.644 1.00 89.06 123 ALA A C 1
ATOM 923 O O . ALA A 1 123 ? -1.942 7.035 -13.083 1.00 89.06 123 ALA A O 1
ATOM 924 N N . ALA A 1 124 ? -3.680 8.146 -13.955 1.00 89.06 124 ALA A N 1
ATOM 925 C CA . ALA A 1 124 ? -3.134 9.468 -13.648 1.00 89.06 124 ALA A CA 1
ATOM 926 C C . ALA A 1 124 ? -3.028 9.692 -12.133 1.00 89.06 124 ALA A C 1
ATOM 928 O O . ALA A 1 124 ? -2.060 10.281 -11.653 1.00 89.06 124 ALA A O 1
ATOM 929 N N . LEU A 1 125 ? -4.005 9.188 -11.372 1.00 90.38 125 LEU A N 1
ATOM 930 C CA . LEU A 1 125 ? -3.984 9.268 -9.920 1.00 90.38 125 LEU A CA 1
ATOM 931 C C . LEU A 1 125 ? -2.898 8.369 -9.314 1.00 90.38 125 LEU A C 1
ATOM 933 O O . LEU A 1 125 ? -2.252 8.800 -8.371 1.00 90.38 125 LEU A O 1
ATOM 937 N N . ALA A 1 126 ? -2.635 7.185 -9.871 1.00 92.12 126 ALA A N 1
ATOM 938 C CA . ALA A 1 126 ? -1.549 6.310 -9.426 1.00 92.12 126 ALA A CA 1
ATOM 939 C C . ALA A 1 126 ? -0.170 6.964 -9.622 1.00 92.12 126 ALA A C 1
ATOM 941 O O . ALA A 1 126 ? 0.653 6.955 -8.705 1.00 92.12 126 ALA A O 1
ATOM 942 N N . GLN A 1 127 ? 0.048 7.612 -10.774 1.00 90.62 127 GLN A N 1
ATOM 943 C CA . GLN A 1 127 ? 1.264 8.392 -11.038 1.00 90.62 127 GLN A CA 1
ATOM 944 C C . GLN A 1 127 ? 1.392 9.588 -10.088 1.00 90.62 127 GLN A C 1
ATOM 946 O O . GLN A 1 127 ? 2.456 9.828 -9.520 1.00 90.62 127 GLN A O 1
ATOM 951 N N . ALA A 1 128 ? 0.295 10.311 -9.848 1.00 89.38 128 ALA A N 1
ATOM 952 C CA . ALA A 1 128 ? 0.292 11.402 -8.883 1.00 89.38 128 ALA A CA 1
ATOM 953 C C . ALA A 1 128 ? 0.512 10.910 -7.443 1.00 89.38 128 ALA A C 1
ATOM 955 O O . ALA A 1 128 ? 1.144 11.602 -6.651 1.00 89.38 128 ALA A O 1
ATOM 956 N N . MET A 1 129 ? 0.005 9.724 -7.095 1.00 89.94 129 MET A N 1
ATOM 957 C CA . MET A 1 129 ? 0.112 9.165 -5.752 1.00 89.94 129 MET A CA 1
ATOM 958 C C . MET A 1 129 ? 1.555 8.873 -5.366 1.00 89.94 129 MET A C 1
ATOM 960 O O . MET A 1 129 ? 1.950 9.258 -4.272 1.00 89.94 129 MET A O 1
ATOM 964 N N . TRP A 1 130 ? 2.325 8.238 -6.251 1.00 90.50 130 TRP A N 1
ATOM 965 C CA . TRP A 1 130 ? 3.725 7.889 -5.988 1.00 90.50 130 TRP A CA 1
ATOM 966 C C . TRP A 1 130 ? 4.737 8.984 -6.380 1.00 90.50 130 TRP A C 1
ATOM 968 O O . TRP A 1 130 ? 5.924 8.854 -6.104 1.00 90.50 130 TRP A O 1
ATOM 978 N N . GLY A 1 131 ? 4.289 10.067 -7.018 1.00 85.38 131 GLY A N 1
ATOM 979 C CA . GLY A 1 131 ? 5.152 11.177 -7.421 1.00 85.38 131 GLY A CA 1
ATOM 980 C C . GLY A 1 131 ? 5.270 12.302 -6.388 1.00 85.38 131 GLY A C 1
ATOM 981 O O . GLY A 1 131 ? 4.643 12.297 -5.327 1.00 85.38 131 GLY A O 1
ATOM 982 N N . ASP A 1 132 ? 6.019 13.339 -6.768 1.00 84.62 132 ASP A N 1
ATOM 983 C CA . ASP A 1 132 ? 6.164 14.597 -6.024 1.00 84.62 132 ASP A CA 1
ATOM 984 C C . ASP A 1 132 ? 4.901 15.474 -6.159 1.00 84.62 132 ASP A C 1
ATOM 986 O O . ASP A 1 132 ? 4.951 16.617 -6.620 1.00 84.62 132 ASP A O 1
ATOM 990 N N . TYR A 1 133 ? 3.741 14.942 -5.774 1.00 88.25 133 TYR A N 1
ATOM 991 C CA . TYR A 1 133 ? 2.467 15.658 -5.766 1.00 88.25 133 TYR A CA 1
ATOM 992 C C . TYR A 1 133 ? 1.821 15.656 -4.379 1.00 88.25 133 TYR A C 1
ATOM 994 O O . TYR A 1 133 ? 1.992 14.729 -3.587 1.00 88.25 133 TYR A O 1
ATOM 1002 N N . ALA A 1 134 ? 1.061 16.710 -4.091 1.00 86.81 134 ALA A N 1
ATOM 1003 C CA . ALA A 1 134 ? 0.265 16.881 -2.885 1.00 86.81 134 ALA A CA 1
ATOM 1004 C C . ALA A 1 134 ? -1.189 17.145 -3.274 1.00 86.81 134 ALA A C 1
ATOM 1006 O O . ALA A 1 134 ? -1.468 17.854 -4.244 1.00 86.81 134 ALA A O 1
ATOM 1007 N N . PHE A 1 135 ? -2.123 16.618 -2.486 1.00 85.88 135 PHE A N 1
ATOM 1008 C CA . PHE A 1 135 ? -3.528 16.991 -2.593 1.00 85.88 135 PHE A CA 1
ATOM 1009 C C . PHE A 1 135 ? -3.818 18.159 -1.671 1.00 85.88 135 PHE A C 1
ATOM 1011 O O . PHE A 1 135 ? -3.405 18.155 -0.511 1.00 85.88 135 PHE A O 1
ATOM 1018 N N . LEU A 1 136 ? -4.580 19.128 -2.168 1.00 83.94 136 LEU A N 1
ATOM 1019 C CA . LEU A 1 136 ? -5.185 20.172 -1.355 1.00 83.94 136 LEU A CA 1
ATOM 1020 C C . LEU A 1 136 ? -6.674 19.843 -1.171 1.00 83.94 136 LEU A C 1
ATOM 1022 O O . LEU A 1 136 ? -7.459 20.095 -2.087 1.00 83.94 136 LEU A O 1
ATOM 1026 N N . PRO A 1 137 ? -7.108 19.329 -0.000 1.00 80.12 137 PRO A N 1
ATOM 1027 C CA . PRO A 1 137 ? -8.502 18.931 0.221 1.00 80.12 137 PRO A CA 1
ATOM 1028 C C . PRO A 1 137 ? -9.512 20.066 0.041 1.00 80.12 137 PRO A C 1
ATOM 1030 O O . PRO A 1 137 ? -10.641 19.823 -0.376 1.00 80.12 137 PRO A O 1
ATOM 1033 N N . LYS A 1 138 ? -9.100 21.307 0.336 1.00 80.50 138 LYS A N 1
ATOM 1034 C CA . LYS A 1 138 ? -9.947 22.503 0.211 1.00 80.50 138 LYS A CA 1
ATOM 1035 C C . LYS A 1 138 ? -10.246 22.851 -1.247 1.00 80.50 138 LYS A C 1
ATOM 1037 O O . LYS A 1 138 ? -11.368 23.211 -1.572 1.00 80.50 138 LYS A O 1
ATOM 1042 N N . GLU A 1 139 ? -9.247 22.714 -2.111 1.00 78.75 139 GLU A N 1
ATOM 1043 C CA . GLU A 1 139 ? -9.333 23.068 -3.532 1.00 78.75 139 GLU A CA 1
ATOM 1044 C C . GLU A 1 139 ? -9.639 21.853 -4.418 1.00 78.75 139 GLU A C 1
ATOM 1046 O O . GLU A 1 139 ? -9.864 22.003 -5.615 1.00 78.75 139 GLU A O 1
ATOM 1051 N N . LYS A 1 140 ? -9.626 20.641 -3.837 1.00 79.69 140 LYS A N 1
ATOM 1052 C CA . LYS A 1 140 ? -9.717 19.346 -4.533 1.00 79.69 140 LYS A CA 1
ATOM 1053 C C . LYS A 1 140 ? -8.750 19.240 -5.714 1.00 79.69 140 LYS A C 1
ATOM 1055 O O . LYS A 1 140 ? -9.058 18.631 -6.737 1.00 79.69 140 LYS A O 1
ATOM 1060 N N . ARG A 1 141 ? -7.569 19.837 -5.568 1.00 81.69 141 ARG A N 1
ATOM 1061 C CA . ARG A 1 141 ? -6.569 19.946 -6.626 1.00 81.69 141 ARG A CA 1
ATOM 1062 C C . ARG A 1 141 ? -5.290 19.226 -6.230 1.00 81.69 141 ARG A C 1
ATOM 1064 O O . ARG A 1 141 ? -4.864 19.277 -5.077 1.00 81.69 141 ARG A O 1
ATOM 1071 N N . VAL A 1 142 ? -4.681 18.578 -7.218 1.00 83.56 142 VAL A N 1
ATOM 1072 C CA . VAL A 1 142 ? -3.335 18.015 -7.118 1.00 83.56 142 VAL A CA 1
ATOM 1073 C C . VAL A 1 142 ? -2.335 19.093 -7.533 1.00 83.56 142 VAL A C 1
ATOM 1075 O O . VAL A 1 142 ? -2.456 19.679 -8.611 1.00 83.56 142 VAL A O 1
ATOM 1078 N N . VAL A 1 143 ? -1.367 19.376 -6.668 1.00 84.62 143 VAL A N 1
ATOM 1079 C CA . VAL A 1 143 ? -0.289 20.342 -6.907 1.00 84.62 143 VAL A CA 1
ATOM 1080 C C . VAL A 1 143 ? 1.054 19.626 -6.871 1.00 84.62 143 VAL A C 1
ATOM 1082 O O . VAL A 1 143 ? 1.250 18.716 -6.071 1.00 84.62 143 VAL A O 1
ATOM 1085 N N . LYS A 1 144 ? 1.984 20.018 -7.744 1.00 83.25 144 LYS A N 1
ATOM 1086 C CA . LYS A 1 144 ? 3.352 19.489 -7.725 1.00 83.25 144 LYS A CA 1
ATOM 1087 C C . LYS A 1 144 ? 4.093 20.080 -6.525 1.00 83.25 144 LYS A C 1
ATOM 1089 O O . LYS A 1 144 ? 4.078 21.301 -6.352 1.00 83.25 144 LYS A O 1
ATOM 1094 N N . LEU A 1 145 ? 4.732 19.242 -5.711 1.00 78.62 145 LEU A N 1
ATOM 1095 C CA . LEU A 1 145 ? 5.609 19.718 -4.649 1.00 78.62 145 LEU A CA 1
ATOM 1096 C C . LEU A 1 145 ? 6.789 20.437 -5.297 1.00 78.62 145 LEU A C 1
ATOM 1098 O O . LEU A 1 145 ? 7.492 19.893 -6.150 1.00 78.62 145 LEU A O 1
ATOM 1102 N N . LYS A 1 146 ? 7.039 21.668 -4.861 1.00 66.19 146 LYS A N 1
ATOM 1103 C CA . LYS A 1 146 ? 8.339 22.294 -5.082 1.00 66.19 146 LYS A CA 1
ATOM 1104 C C . LYS A 1 146 ? 9.273 21.726 -4.019 1.00 66.19 146 LYS A C 1
ATOM 1106 O O . LYS A 1 146 ? 9.018 21.936 -2.836 1.00 66.19 146 LYS A O 1
ATOM 1111 N N . ARG A 1 147 ? 10.339 21.017 -4.415 1.00 56.09 147 ARG A N 1
ATOM 1112 C CA . ARG A 1 147 ? 11.451 20.720 -3.497 1.00 56.09 147 ARG A CA 1
ATOM 1113 C C . ARG A 1 147 ? 12.070 22.052 -3.102 1.00 56.09 147 ARG A C 1
ATOM 1115 O O . ARG A 1 147 ? 12.887 22.602 -3.834 1.00 56.09 147 ARG A O 1
ATOM 1122 N N . GLN A 1 148 ? 11.624 22.621 -1.991 1.00 45.62 148 GLN A N 1
ATOM 1123 C CA . GLN A 1 148 ? 12.279 23.787 -1.435 1.00 45.62 148 GLN A CA 1
ATOM 1124 C C . GLN A 1 148 ? 13.566 23.279 -0.783 1.00 45.62 148 GLN A C 1
ATOM 1126 O O . GLN A 1 148 ? 13.533 22.620 0.253 1.00 45.62 148 GLN A O 1
ATOM 1131 N N . GLY A 1 149 ? 14.698 23.504 -1.452 1.00 39.91 149 GLY A N 1
ATOM 1132 C CA . GLY A 1 149 ? 16.010 23.344 -0.842 1.00 39.91 149 GLY A CA 1
ATOM 1133 C C . GLY A 1 149 ? 16.106 24.318 0.326 1.00 39.91 149 GLY A C 1
ATOM 1134 O O . GLY A 1 149 ? 16.171 25.525 0.118 1.00 39.91 149 GLY A O 1
ATOM 1135 N N . GLY A 1 150 ? 16.028 23.801 1.547 1.00 35.56 150 GLY A N 1
ATOM 1136 C CA . GLY A 1 150 ? 16.067 24.620 2.751 1.00 35.56 150 GLY A CA 1
ATOM 1137 C C . GLY A 1 150 ? 15.237 24.015 3.869 1.00 35.56 150 GLY A C 1
ATOM 1138 O O . GLY A 1 150 ? 14.012 24.034 3.836 1.00 35.56 150 GLY A O 1
ATOM 1139 N N . SER A 1 151 ? 15.937 23.487 4.867 1.00 44.03 151 SER A N 1
ATOM 1140 C CA . SER A 1 151 ? 15.396 23.137 6.176 1.00 44.03 151 SER A CA 1
ATOM 1141 C C . SER A 1 151 ? 14.578 24.305 6.748 1.00 44.03 151 SER A C 1
ATOM 1143 O O . SER A 1 151 ? 15.142 25.350 7.065 1.00 44.03 151 SER A O 1
ATOM 1145 N N . GLY A 1 152 ? 13.257 24.137 6.866 1.00 41.88 152 GLY A N 1
ATOM 1146 C CA . GLY A 1 152 ? 12.388 25.050 7.616 1.00 41.88 152 GLY A CA 1
ATOM 1147 C C . GLY A 1 152 ? 11.172 25.560 6.843 1.00 41.88 152 GLY A C 1
ATOM 1148 O O . GLY A 1 152 ? 11.230 26.609 6.213 1.00 41.88 152 GLY A O 1
ATOM 1149 N N . GLY A 1 153 ? 10.035 24.864 6.968 1.00 36.53 153 GLY A N 1
ATOM 1150 C CA . GLY A 1 153 ? 8.732 25.405 6.561 1.00 36.53 153 GLY A CA 1
ATOM 1151 C C . GLY A 1 153 ? 7.737 24.355 6.074 1.00 36.53 153 GLY A C 1
ATOM 1152 O O . GLY A 1 153 ? 7.564 24.197 4.876 1.00 36.53 153 GLY A O 1
ATOM 1153 N N . GLY A 1 154 ? 7.085 23.645 7.005 1.00 48.38 154 GLY A N 1
ATOM 1154 C CA . GLY A 1 154 ? 5.849 22.875 6.779 1.00 48.38 154 GLY A CA 1
ATOM 1155 C C . GLY A 1 154 ? 5.756 22.115 5.452 1.00 48.38 154 GLY A C 1
ATOM 1156 O O . GLY A 1 154 ? 4.930 22.464 4.611 1.00 48.38 154 GLY A O 1
ATOM 1157 N N . GLY A 1 155 ? 6.594 21.090 5.264 1.00 59.69 155 GLY A N 1
ATOM 1158 C CA . GLY A 1 155 ? 6.602 20.279 4.046 1.00 59.69 155 GLY A CA 1
ATOM 1159 C C . GLY A 1 155 ? 5.203 19.759 3.709 1.00 59.69 155 GLY A C 1
ATOM 1160 O O . GLY A 1 155 ? 4.554 19.113 4.533 1.00 59.69 155 GLY A O 1
ATOM 1161 N N . GLN A 1 156 ? 4.713 20.076 2.508 1.00 71.75 156 GLN A N 1
ATOM 1162 C CA . GLN A 1 156 ? 3.445 19.532 2.032 1.00 71.75 156 GLN A CA 1
ATOM 1163 C C . GLN A 1 156 ? 3.554 18.010 1.964 1.00 71.75 156 GLN A C 1
ATOM 1165 O O . GLN A 1 156 ? 4.499 17.471 1.397 1.00 71.75 156 GLN A O 1
ATOM 1170 N N . LYS A 1 157 ? 2.573 17.323 2.545 1.00 84.12 157 LYS A N 1
ATOM 1171 C CA . LYS A 1 157 ? 2.517 15.861 2.555 1.00 84.12 157 LYS A CA 1
ATOM 1172 C C . LYS A 1 157 ? 2.288 15.330 1.151 1.00 84.12 157 LYS A C 1
ATOM 1174 O O . LYS A 1 157 ? 1.425 15.856 0.436 1.00 84.12 157 LYS A O 1
ATOM 1179 N N . THR A 1 158 ? 2.994 14.267 0.786 1.00 89.62 158 THR A N 1
ATOM 1180 C CA . THR A 1 158 ? 2.783 13.615 -0.509 1.00 89.62 158 THR A CA 1
ATOM 1181 C C . THR A 1 158 ? 1.394 12.982 -0.574 1.00 89.62 158 THR A C 1
ATOM 1183 O O . THR A 1 158 ? 0.778 12.654 0.443 1.00 89.62 158 THR A O 1
ATOM 1186 N N . MET A 1 159 ? 0.881 12.792 -1.786 1.00 89.75 159 MET A N 1
ATOM 1187 C CA . MET A 1 159 ? -0.367 12.063 -2.020 1.00 89.75 159 MET A CA 1
ATOM 1188 C C . MET A 1 159 ? -0.330 10.666 -1.380 1.00 89.75 159 MET A C 1
ATOM 1190 O O . MET A 1 159 ? -1.293 10.264 -0.728 1.00 89.75 159 MET A O 1
ATOM 1194 N N . PHE A 1 160 ? 0.783 9.939 -1.535 1.00 92.00 160 PHE A N 1
ATOM 1195 C CA . PHE A 1 160 ? 0.977 8.625 -0.923 1.00 92.00 160 PHE A CA 1
ATOM 1196 C C . PHE A 1 160 ? 0.823 8.667 0.601 1.00 92.00 160 PHE A C 1
ATOM 1198 O O . PHE A 1 160 ? 0.100 7.852 1.177 1.00 92.00 160 PHE A O 1
ATOM 1205 N N . GLU A 1 161 ? 1.450 9.648 1.252 1.00 91.50 161 GLU A N 1
ATOM 1206 C CA . GLU A 1 161 ? 1.347 9.829 2.696 1.00 91.50 161 GLU A CA 1
ATOM 1207 C C . GLU A 1 161 ? -0.105 10.074 3.124 1.00 91.50 161 GLU A C 1
ATOM 1209 O O . GLU A 1 161 ? -0.620 9.369 3.990 1.00 91.50 161 GLU A O 1
ATOM 1214 N N . GLN A 1 162 ? -0.783 11.035 2.490 1.00 89.31 162 GLN A N 1
ATOM 1215 C CA . GLN A 1 162 ? -2.141 11.440 2.868 1.00 89.31 162 GLN A CA 1
ATOM 1216 C C . GLN A 1 162 ? -3.182 10.334 2.635 1.00 89.31 162 GLN A C 1
ATOM 1218 O O . GLN A 1 162 ? -4.107 10.160 3.430 1.00 89.31 162 GLN A O 1
ATOM 1223 N N . PHE A 1 163 ? -3.067 9.597 1.529 1.00 89.06 163 PHE A N 1
ATOM 1224 C CA . PHE A 1 163 ? -4.116 8.679 1.086 1.00 89.06 163 PHE A CA 1
ATOM 1225 C C . PHE A 1 163 ? -3.867 7.213 1.446 1.00 89.06 163 PHE A C 1
ATOM 1227 O O . PHE A 1 163 ? -4.839 6.487 1.679 1.00 89.06 163 PHE A O 1
ATOM 1234 N N . ALA A 1 164 ? -2.608 6.773 1.512 1.00 91.81 164 ALA A N 1
ATOM 1235 C CA . ALA A 1 164 ? -2.268 5.395 1.862 1.00 91.81 164 ALA A CA 1
ATOM 1236 C C . ALA A 1 164 ? -1.779 5.281 3.312 1.00 91.81 164 ALA A C 1
ATOM 1238 O O . ALA A 1 164 ? -2.379 4.545 4.097 1.00 91.81 164 ALA A O 1
ATOM 1239 N N . LEU A 1 165 ? -0.737 6.029 3.696 1.00 92.50 165 LEU A N 1
ATOM 1240 C CA . LEU A 1 165 ? -0.097 5.839 5.003 1.00 92.50 165 LEU A CA 1
ATOM 1241 C C . LEU A 1 165 ? -0.909 6.418 6.165 1.00 92.50 165 LEU A C 1
ATOM 1243 O O . LEU A 1 165 ? -1.110 5.726 7.155 1.00 92.50 165 LEU A O 1
ATOM 1247 N N . GLU A 1 166 ? -1.443 7.636 6.075 1.00 91.94 166 GLU A N 1
ATOM 1248 C CA . GLU A 1 166 ? -2.207 8.224 7.184 1.00 91.94 166 GLU A CA 1
ATOM 1249 C C . GLU A 1 166 ? -3.399 7.361 7.637 1.00 91.94 166 GLU A C 1
ATOM 1251 O O . GLU A 1 166 ? -3.559 7.164 8.846 1.00 91.94 166 GLU A O 1
ATOM 1256 N N . PRO A 1 167 ? -4.246 6.816 6.738 1.00 91.25 167 PRO A N 1
ATOM 1257 C CA . PRO A 1 167 ? -5.326 5.931 7.159 1.00 91.25 167 PRO A CA 1
ATOM 1258 C C . PRO A 1 167 ? -4.820 4.620 7.775 1.00 91.25 167 PRO A C 1
ATOM 1260 O O . PRO A 1 167 ? -5.458 4.114 8.696 1.00 91.25 167 PRO A O 1
ATOM 1263 N N . LEU A 1 168 ? -3.676 4.094 7.319 1.00 92.44 168 LEU A N 1
ATOM 1264 C CA . LEU A 1 168 ? -3.039 2.926 7.934 1.00 92.44 168 LEU A CA 1
ATOM 1265 C C . LEU A 1 168 ? -2.527 3.253 9.341 1.00 92.44 168 LEU A C 1
ATOM 1267 O O . LEU A 1 168 ? -2.823 2.513 10.272 1.00 92.44 168 LEU A O 1
ATOM 1271 N N . TRP A 1 169 ? -1.848 4.384 9.537 1.00 92.75 169 TRP A N 1
ATOM 1272 C CA . TRP A 1 169 ? -1.378 4.819 10.858 1.00 92.75 169 TRP A CA 1
ATOM 1273 C C . TRP A 1 169 ? -2.540 5.034 11.826 1.00 92.75 169 TRP A C 1
ATOM 1275 O O . TRP A 1 169 ? -2.471 4.605 12.975 1.00 92.75 169 TRP A O 1
ATOM 1285 N N . LYS A 1 170 ? -3.642 5.631 11.356 1.00 90.69 170 LYS A N 1
ATOM 1286 C CA . LYS A 1 170 ? -4.874 5.767 12.149 1.00 90.69 170 LYS A CA 1
ATOM 1287 C C . LYS A 1 170 ? -5.457 4.407 12.534 1.00 90.69 170 LYS A C 1
ATOM 1289 O O . LYS A 1 170 ? -5.873 4.245 13.675 1.00 90.69 170 LYS A O 1
ATOM 1294 N N . ALA A 1 171 ? -5.451 3.431 11.620 1.00 90.62 171 ALA A N 1
ATOM 1295 C CA . ALA A 1 171 ? -5.889 2.069 11.923 1.00 90.62 171 ALA A CA 1
ATOM 1296 C C . ALA A 1 171 ? -5.001 1.429 13.000 1.00 90.62 171 ALA A C 1
ATOM 1298 O O . ALA A 1 171 ? -5.507 0.919 13.994 1.00 90.62 171 ALA A O 1
ATOM 1299 N N . TYR A 1 172 ? -3.679 1.511 12.844 1.00 90.81 172 TYR A N 1
ATOM 1300 C CA . TYR A 1 172 ? -2.721 0.968 13.808 1.00 90.81 172 TYR A CA 1
ATOM 1301 C C . TYR A 1 172 ? -2.754 1.675 15.169 1.00 90.81 172 TYR A C 1
ATOM 1303 O O . TYR A 1 172 ? -2.427 1.044 16.173 1.00 90.81 172 TYR A O 1
ATOM 1311 N N . GLY A 1 173 ? -3.239 2.919 15.240 1.00 86.81 173 GLY A N 1
ATOM 1312 C CA . GLY A 1 173 ? -3.554 3.593 16.503 1.00 86.81 173 GLY A CA 1
ATOM 1313 C C . GLY A 1 173 ? -4.508 2.790 17.397 1.00 86.81 173 GLY A C 1
ATOM 1314 O O . GLY A 1 173 ? -4.384 2.844 18.617 1.00 86.81 173 GLY A O 1
ATOM 1315 N N . ALA A 1 174 ? -5.380 1.956 16.817 1.00 85.88 174 ALA A N 1
ATOM 1316 C CA . ALA A 1 174 ? -6.252 1.060 17.574 1.00 85.88 174 ALA A CA 1
ATOM 1317 C C . ALA A 1 174 ? -5.482 0.015 18.402 1.00 85.88 174 ALA A C 1
ATOM 1319 O O . ALA A 1 174 ? -5.995 -0.434 19.421 1.00 85.88 174 ALA A O 1
ATOM 1320 N N . CYS A 1 175 ? -4.252 -0.355 18.019 1.00 82.31 175 CYS A N 1
ATOM 1321 C CA . CYS A 1 175 ? -3.424 -1.280 18.806 1.00 82.31 175 CYS A CA 1
ATOM 1322 C C . CYS A 1 175 ? -2.921 -0.676 20.123 1.00 82.31 175 CYS A C 1
ATOM 1324 O O . CYS A 1 175 ? -2.584 -1.431 21.027 1.00 82.31 175 CYS A O 1
ATOM 1326 N N . GLY A 1 176 ? -2.854 0.654 20.227 1.00 78.19 176 GLY A N 1
ATOM 1327 C CA . GLY A 1 176 ? -2.488 1.353 21.462 1.00 78.19 176 GLY A CA 1
ATOM 1328 C C . GLY A 1 176 ? -3.671 1.625 22.395 1.00 78.19 176 GLY A C 1
ATOM 1329 O O . GLY A 1 176 ? -3.476 2.229 23.445 1.00 78.19 176 GLY A O 1
ATOM 1330 N N . ALA A 1 177 ? -4.887 1.223 22.011 1.00 78.56 177 ALA A N 1
ATOM 1331 C CA . ALA A 1 177 ? -6.099 1.461 22.785 1.00 78.56 177 ALA A CA 1
ATOM 1332 C C . ALA A 1 177 ? -6.133 0.619 24.071 1.00 78.56 177 ALA A C 1
ATOM 1334 O O . ALA A 1 177 ? -5.692 -0.532 24.086 1.00 78.56 177 ALA A O 1
ATOM 1335 N N . ALA A 1 178 ? -6.721 1.168 25.138 1.00 68.31 178 ALA A N 1
ATOM 1336 C CA . ALA A 1 178 ? -6.791 0.507 26.444 1.00 68.31 178 ALA A CA 1
ATOM 1337 C C . ALA A 1 178 ? -7.782 -0.676 26.475 1.00 68.31 178 ALA A C 1
ATOM 1339 O O . ALA A 1 178 ? -7.777 -1.470 27.416 1.00 68.31 178 ALA A O 1
ATOM 1340 N N . GLY A 1 179 ? -8.631 -0.816 25.450 1.00 72.75 179 GLY A N 1
ATOM 1341 C CA . GLY A 1 179 ? -9.555 -1.938 25.305 1.00 72.75 179 GLY A CA 1
ATOM 1342 C C . GLY A 1 179 ? -10.255 -1.994 23.945 1.00 72.75 179 GLY A C 1
ATOM 1343 O O . GLY A 1 179 ? -10.197 -1.057 23.146 1.00 72.75 179 GLY A O 1
ATOM 1344 N N . GLY A 1 180 ? -10.966 -3.100 23.698 1.00 74.31 180 GLY A N 1
ATOM 1345 C CA . GLY A 1 180 ? -11.634 -3.378 22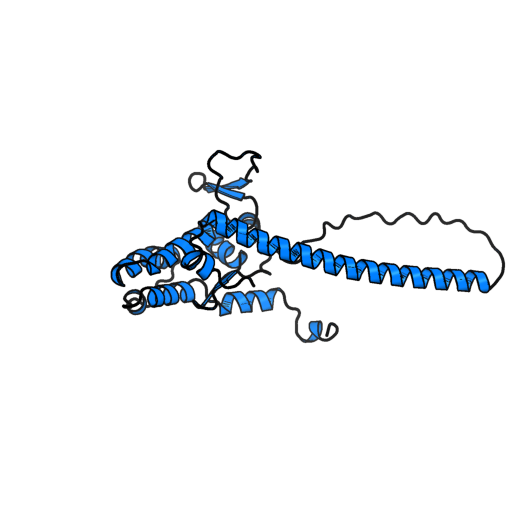.418 1.00 74.31 180 GLY A CA 1
ATOM 1346 C C . GLY A 1 180 ? -12.678 -2.334 21.998 1.00 74.31 180 GLY A C 1
ATOM 1347 O O . GLY A 1 180 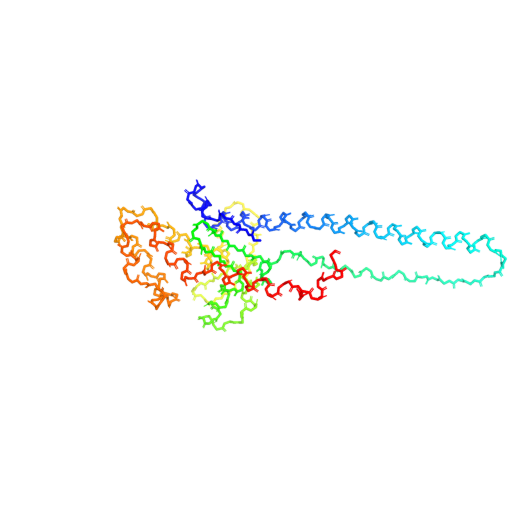? -12.825 -2.060 20.812 1.00 74.31 180 GLY A O 1
ATOM 1348 N N . ALA A 1 181 ? -13.357 -1.680 22.948 1.00 78.56 181 ALA A N 1
ATOM 1349 C CA . ALA A 1 181 ? -14.352 -0.645 22.644 1.00 78.56 181 ALA A CA 1
ATOM 1350 C C . ALA A 1 181 ? -13.728 0.633 22.048 1.00 78.56 181 ALA A C 1
ATOM 1352 O O . ALA A 1 181 ? -14.267 1.215 21.106 1.00 78.56 181 ALA A O 1
ATOM 1353 N N . GLU A 1 182 ? -12.571 1.055 22.563 1.00 81.81 182 GLU A N 1
ATOM 1354 C CA . GLU A 1 182 ? -11.834 2.212 22.044 1.00 81.81 182 GLU A CA 1
ATOM 1355 C C . GLU A 1 182 ? -11.197 1.887 20.683 1.00 81.81 182 GLU A C 1
ATOM 1357 O O . GLU A 1 182 ? -11.288 2.681 19.744 1.00 81.81 182 GLU A O 1
ATOM 1362 N N . ALA A 1 183 ? -10.661 0.671 20.525 1.00 81.69 183 ALA A N 1
ATOM 1363 C CA . ALA A 1 183 ? -10.192 0.174 19.234 1.00 81.69 183 ALA A CA 1
ATOM 1364 C C . ALA A 1 183 ? -11.317 0.159 18.181 1.00 81.69 183 ALA A C 1
ATOM 1366 O O . ALA A 1 183 ? -11.126 0.632 17.058 1.00 81.69 183 ALA A O 1
ATOM 1367 N N . ALA A 1 184 ? -12.516 -0.308 18.545 1.00 82.25 184 ALA A N 1
ATOM 1368 C CA . ALA A 1 184 ? -13.681 -0.299 17.666 1.00 82.25 184 ALA A CA 1
ATOM 1369 C C . ALA A 1 184 ? -14.089 1.127 17.258 1.00 82.25 184 ALA A C 1
ATOM 1371 O O . ALA A 1 184 ? -14.399 1.362 16.088 1.00 82.25 184 ALA A O 1
ATOM 1372 N N . ALA A 1 185 ? -14.033 2.094 18.180 1.00 85.00 185 ALA A N 1
ATOM 1373 C CA . ALA A 1 185 ? -14.336 3.495 17.890 1.00 85.00 185 ALA A CA 1
ATOM 1374 C C . ALA A 1 185 ? -13.348 4.124 16.889 1.00 85.00 185 ALA A C 1
ATOM 1376 O O . ALA A 1 185 ? -13.763 4.896 16.024 1.00 85.00 185 ALA A O 1
ATOM 1377 N N . LEU A 1 186 ? -12.061 3.762 16.955 1.00 85.31 186 LEU A N 1
ATOM 1378 C CA . LEU A 1 186 ? -11.037 4.219 16.006 1.00 85.31 186 LEU A CA 1
ATOM 1379 C C . LEU A 1 186 ? -11.170 3.557 14.627 1.00 85.31 186 LEU A C 1
ATOM 1381 O O . LEU A 1 186 ? -10.933 4.196 13.598 1.00 85.31 186 LEU A O 1
ATOM 1385 N N . LEU A 1 187 ? -11.583 2.288 14.588 1.00 84.88 187 LEU A N 1
ATOM 1386 C CA . LEU A 1 187 ? -11.731 1.520 13.351 1.00 84.88 187 LEU A CA 1
ATOM 1387 C C . LEU A 1 187 ? -13.064 1.786 12.629 1.00 84.88 187 LEU A C 1
ATOM 1389 O O . LEU A 1 187 ? -13.116 1.720 11.398 1.00 84.88 187 LEU A O 1
ATOM 1393 N N . ALA A 1 188 ? -14.136 2.140 13.343 1.00 85.56 188 ALA A N 1
ATOM 1394 C CA . ALA A 1 188 ? -15.466 2.346 12.760 1.00 85.56 188 ALA A CA 1
ATOM 1395 C C . ALA A 1 188 ? -15.523 3.421 11.646 1.00 85.56 188 ALA A C 1
ATOM 1397 O O . ALA A 1 188 ? -16.149 3.165 10.610 1.00 85.56 188 ALA A O 1
ATOM 1398 N N . PRO A 1 189 ? -14.851 4.588 11.760 1.00 86.25 189 PRO A N 1
ATOM 1399 C CA . PRO A 1 189 ? -14.767 5.564 10.674 1.00 86.25 189 PRO A CA 1
ATOM 1400 C C . PRO A 1 189 ? -14.100 5.007 9.413 1.00 86.25 189 PRO A C 1
ATOM 1402 O O . PRO A 1 189 ? -14.518 5.341 8.304 1.00 86.25 189 PRO A O 1
ATOM 1405 N N . ILE A 1 190 ? -13.091 4.143 9.568 1.00 85.31 190 ILE A N 1
ATOM 1406 C CA . ILE A 1 190 ? -12.383 3.511 8.446 1.00 85.31 190 ILE A CA 1
ATOM 1407 C C . ILE A 1 190 ? -13.309 2.506 7.761 1.00 85.31 190 ILE A C 1
ATOM 1409 O O . ILE A 1 190 ? -13.474 2.560 6.542 1.00 85.31 190 ILE A O 1
ATOM 1413 N N . VAL A 1 191 ? -13.985 1.657 8.543 1.00 85.75 191 VAL A N 1
ATOM 1414 C CA . VAL A 1 191 ? -14.958 0.679 8.035 1.00 85.75 191 VAL A CA 1
ATOM 1415 C C . VAL A 1 191 ? -16.076 1.376 7.254 1.00 85.75 191 VAL A C 1
ATOM 1417 O O . VAL A 1 191 ? -16.382 0.980 6.128 1.00 85.75 191 VAL A O 1
ATOM 1420 N N . LYS A 1 192 ? -16.643 2.460 7.799 1.00 85.38 192 LYS A N 1
ATOM 1421 C CA . LYS A 1 192 ? -17.702 3.235 7.137 1.00 85.38 192 LYS A CA 1
ATOM 1422 C C . LYS A 1 192 ? -17.191 3.981 5.902 1.00 85.38 192 LYS A C 1
ATOM 1424 O O . LYS A 1 192 ? -17.803 3.901 4.842 1.00 85.38 192 LYS A O 1
ATOM 1429 N N . GLY A 1 193 ? -16.068 4.690 6.015 1.00 81.38 193 GLY A N 1
ATOM 1430 C CA . GLY A 1 193 ? -15.517 5.519 4.938 1.00 81.38 193 GLY A CA 1
ATOM 1431 C C . GLY A 1 193 ? -15.011 4.727 3.728 1.00 81.38 193 GLY A C 1
ATOM 1432 O O . GLY A 1 193 ? -14.917 5.275 2.626 1.00 81.38 193 GLY A O 1
ATOM 1433 N N . ARG A 1 194 ? -14.688 3.444 3.915 1.00 82.62 194 ARG A N 1
ATOM 1434 C CA . ARG A 1 194 ? -14.237 2.519 2.864 1.00 82.62 194 ARG A CA 1
ATOM 1435 C C . ARG A 1 194 ? -15.321 1.534 2.408 1.00 82.62 194 ARG A C 1
ATOM 1437 O O . ARG A 1 194 ? -15.041 0.720 1.541 1.00 82.62 194 ARG A O 1
ATOM 1444 N N . GLY A 1 195 ? -16.533 1.597 2.968 1.00 80.56 195 GLY A N 1
ATOM 1445 C CA . GLY A 1 195 ? -17.629 0.697 2.585 1.00 80.56 195 GLY A CA 1
ATOM 1446 C C . GLY A 1 195 ? -17.418 -0.762 3.006 1.00 80.56 195 GLY A C 1
ATOM 1447 O O . GLY A 1 195 ? -17.958 -1.671 2.386 1.00 80.56 195 GLY A O 1
ATOM 1448 N N . LEU A 1 196 ? -16.646 -1.010 4.066 1.00 83.44 196 LEU A N 1
ATOM 1449 C CA . LEU A 1 196 ? -16.248 -2.357 4.499 1.00 83.44 196 LEU A CA 1
ATOM 1450 C C . LEU A 1 196 ? -17.261 -3.027 5.434 1.00 83.44 196 LEU A C 1
ATOM 1452 O O . LEU A 1 196 ? -17.021 -4.137 5.902 1.00 83.44 196 LEU A O 1
ATOM 1456 N N . ALA A 1 197 ? -18.394 -2.376 5.707 1.00 76.50 197 ALA A N 1
ATOM 1457 C CA . ALA A 1 197 ? -19.404 -2.860 6.647 1.00 76.50 197 ALA A CA 1
ATOM 1458 C C . ALA A 1 197 ? -19.955 -4.254 6.288 1.00 76.50 197 ALA A C 1
ATOM 1460 O O . ALA A 1 197 ? -20.304 -5.017 7.178 1.00 76.50 197 ALA A O 1
ATOM 1461 N N . ALA A 1 198 ? -19.989 -4.609 4.998 1.00 76.62 198 ALA A N 1
ATOM 1462 C CA . ALA A 1 198 ? -20.412 -5.938 4.550 1.00 76.62 198 ALA A CA 1
ATOM 1463 C C . ALA A 1 198 ? -19.340 -7.026 4.756 1.00 76.62 198 ALA A C 1
ATOM 1465 O O . ALA A 1 198 ? -19.667 -8.207 4.811 1.00 76.62 198 ALA A O 1
ATOM 1466 N N . ARG A 1 199 ? -18.058 -6.640 4.842 1.00 79.44 199 ARG A N 1
ATOM 1467 C CA . ARG A 1 199 ? -16.912 -7.563 4.919 1.00 79.44 199 ARG A CA 1
ATOM 1468 C C . ARG A 1 199 ? -16.388 -7.756 6.343 1.00 79.44 199 ARG A C 1
ATOM 1470 O O . ARG A 1 199 ? -15.769 -8.777 6.623 1.00 79.44 199 ARG A O 1
ATOM 1477 N N . VAL A 1 200 ? -16.624 -6.795 7.238 1.00 83.25 200 VAL A N 1
ATOM 1478 C CA . VAL A 1 200 ? -16.163 -6.845 8.632 1.00 83.25 200 VAL A CA 1
ATOM 1479 C C . VAL A 1 200 ? -17.345 -7.136 9.562 1.00 83.25 200 VAL A C 1
ATOM 1481 O O . VAL A 1 200 ? -18.211 -6.276 9.720 1.00 83.25 200 VAL A O 1
ATOM 1484 N N . PRO A 1 201 ? -17.401 -8.308 10.218 1.00 79.12 201 PRO A N 1
ATOM 1485 C CA . PRO A 1 201 ? -18.463 -8.598 11.173 1.00 79.12 201 PRO A CA 1
ATOM 1486 C C . PRO A 1 201 ? -18.295 -7.758 12.449 1.00 79.12 201 PRO A C 1
ATOM 1488 O O . PRO A 1 201 ? -17.190 -7.649 12.981 1.00 79.12 201 PRO A O 1
ATOM 1491 N N . ALA A 1 202 ? -19.397 -7.225 12.990 1.00 76.56 202 ALA A N 1
ATOM 1492 C CA . ALA A 1 202 ? -19.387 -6.385 14.198 1.00 76.56 202 ALA A CA 1
ATOM 1493 C C . ALA A 1 202 ? -18.710 -7.073 15.399 1.00 76.56 202 ALA A C 1
ATOM 1495 O O . ALA A 1 202 ? -17.908 -6.468 16.102 1.00 76.56 202 ALA A O 1
ATOM 1496 N N . LYS A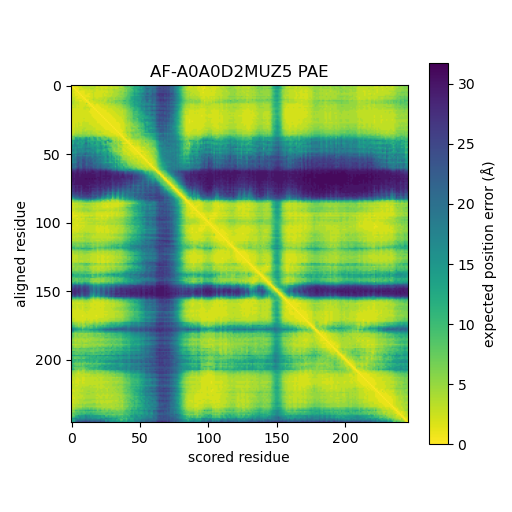 1 203 ? -18.923 -8.386 15.550 1.00 79.25 203 LYS A N 1
ATOM 1497 C CA . LYS A 1 203 ? -18.285 -9.204 16.591 1.00 79.25 203 LYS A CA 1
ATOM 1498 C C . LYS A 1 203 ? -16.752 -9.237 16.498 1.00 79.25 203 LYS A C 1
ATOM 1500 O O . LYS A 1 203 ? -16.092 -9.419 17.512 1.00 79.25 203 LYS A O 1
ATOM 1505 N N . ALA A 1 204 ? -16.177 -9.085 15.302 1.00 78.69 204 ALA A N 1
ATOM 1506 C CA . ALA A 1 204 ? -14.723 -9.025 15.144 1.00 78.69 204 ALA A CA 1
ATOM 1507 C C . ALA A 1 204 ? -14.147 -7.652 15.521 1.00 78.69 204 ALA A C 1
ATOM 1509 O O . ALA A 1 204 ? -12.978 -7.577 15.885 1.00 78.69 204 ALA A O 1
ATOM 1510 N N . LEU A 1 205 ? -14.950 -6.583 15.460 1.00 76.44 205 LEU A N 1
ATOM 1511 C CA . LEU A 1 205 ? -14.550 -5.251 15.928 1.00 76.44 205 LEU A CA 1
ATOM 1512 C C . LEU A 1 205 ? -14.531 -5.169 17.455 1.00 76.44 205 LEU A C 1
ATOM 1514 O O . LEU A 1 205 ? -13.670 -4.504 18.016 1.00 76.44 205 LEU A O 1
ATOM 1518 N N . GLU A 1 206 ? -15.440 -5.881 18.118 1.00 78.56 206 GLU A N 1
ATOM 1519 C CA . GLU A 1 206 ? -15.547 -5.957 19.582 1.00 78.56 206 GLU A CA 1
ATOM 1520 C C . GLU A 1 206 ? -14.618 -7.015 20.202 1.00 78.56 206 GLU A C 1
ATOM 1522 O O . GLU A 1 206 ? -14.801 -7.424 21.350 1.00 78.56 206 GLU A O 1
ATOM 1527 N N . ALA A 1 207 ? -13.626 -7.498 19.447 1.00 79.38 207 ALA A N 1
ATOM 1528 C CA . ALA A 1 207 ? -12.676 -8.472 19.958 1.00 79.38 207 ALA A CA 1
ATOM 1529 C C . ALA A 1 207 ? -11.940 -7.915 21.196 1.00 79.38 207 ALA A C 1
ATOM 1531 O O . ALA A 1 207 ? -11.566 -6.739 21.217 1.00 79.38 207 ALA A O 1
ATOM 1532 N N . PRO A 1 208 ? -11.688 -8.750 22.223 1.00 77.56 208 PRO A N 1
ATOM 1533 C CA . PRO A 1 208 ? -10.998 -8.311 23.436 1.00 77.56 208 PRO A CA 1
ATOM 1534 C C . PRO A 1 208 ? -9.550 -7.884 23.160 1.00 77.56 208 PRO A C 1
ATOM 1536 O O . PRO A 1 208 ? -9.019 -7.030 23.862 1.00 77.56 208 PRO A O 1
ATOM 1539 N N . ASP A 1 209 ? -8.925 -8.458 22.127 1.00 83.88 209 ASP A N 1
ATOM 1540 C CA . ASP A 1 209 ? -7.598 -8.076 21.655 1.00 83.88 209 ASP A CA 1
ATOM 1541 C C . ASP A 1 209 ? -7.714 -7.038 20.517 1.00 83.88 209 ASP A C 1
ATOM 1543 O O . ASP A 1 209 ? -8.212 -7.372 19.430 1.00 83.88 209 ASP A O 1
ATOM 1547 N N . PRO A 1 210 ? -7.221 -5.799 20.709 1.00 84.88 210 PRO A N 1
ATOM 1548 C CA . PRO A 1 210 ? -7.296 -4.748 19.696 1.00 84.88 210 PRO A CA 1
ATOM 1549 C C . PRO A 1 210 ? -6.545 -5.107 18.406 1.00 84.88 210 PRO A C 1
ATOM 1551 O O . PRO A 1 210 ? -6.932 -4.673 17.316 1.00 84.88 210 PRO A O 1
ATOM 1554 N N . ARG A 1 211 ? -5.508 -5.955 18.484 1.00 87.19 211 ARG A N 1
ATOM 1555 C CA . ARG A 1 211 ? -4.762 -6.396 17.300 1.00 87.19 211 ARG A CA 1
ATOM 1556 C C . ARG A 1 211 ? -5.577 -7.358 16.437 1.00 87.19 211 ARG A C 1
ATOM 1558 O O . ARG A 1 211 ? -5.419 -7.368 15.216 1.00 87.19 211 ARG A O 1
ATOM 1565 N N . GLN A 1 212 ? -6.473 -8.145 17.035 1.00 88.44 212 GLN A N 1
ATOM 1566 C CA . GLN A 1 212 ? -7.390 -9.011 16.286 1.00 88.44 212 GLN A CA 1
ATOM 1567 C C . GLN A 1 212 ? -8.437 -8.193 15.531 1.00 88.44 212 GLN A C 1
ATOM 1569 O O . GLN A 1 212 ? -8.658 -8.450 14.345 1.00 88.44 212 GLN A O 1
ATOM 1574 N N . ALA A 1 213 ? -9.004 -7.169 16.175 1.00 87.69 213 ALA A N 1
ATOM 1575 C CA . ALA A 1 213 ? -9.922 -6.236 15.524 1.00 87.69 213 ALA A CA 1
ATOM 1576 C C . ALA A 1 213 ? -9.245 -5.506 14.351 1.00 87.69 213 ALA A C 1
ATOM 1578 O O . ALA A 1 213 ? -9.791 -5.465 13.245 1.00 87.69 213 ALA A O 1
ATOM 1579 N N . LEU A 1 214 ? -8.011 -5.021 14.548 1.00 90.19 214 LEU A N 1
ATOM 1580 C CA . LEU A 1 214 ? -7.220 -4.404 13.481 1.00 90.19 214 LEU A CA 1
ATOM 1581 C C . LEU A 1 214 ? -7.025 -5.354 12.293 1.00 90.19 214 LEU A C 1
ATOM 1583 O O . LEU A 1 214 ? -7.279 -4.975 11.151 1.00 90.19 214 LEU A O 1
ATOM 1587 N N . ARG A 1 215 ? -6.592 -6.595 12.548 1.00 91.25 215 ARG A N 1
ATOM 1588 C CA . ARG A 1 215 ? -6.366 -7.599 11.496 1.00 91.25 215 ARG A CA 1
ATOM 1589 C C . ARG A 1 215 ? -7.638 -7.903 10.717 1.00 91.25 215 ARG A C 1
ATOM 1591 O O . ARG A 1 215 ? -7.572 -8.016 9.498 1.00 91.25 215 ARG A O 1
ATOM 1598 N N . ALA A 1 216 ? -8.784 -8.011 11.388 1.00 90.31 216 ALA A N 1
ATOM 1599 C CA . ALA A 1 216 ? -10.064 -8.237 10.721 1.00 90.31 216 ALA A CA 1
ATOM 1600 C C . ALA A 1 216 ? -10.407 -7.095 9.751 1.00 90.31 216 ALA A C 1
ATOM 1602 O O . ALA A 1 216 ? -10.788 -7.346 8.608 1.00 90.31 216 ALA A O 1
ATOM 1603 N N . VAL A 1 217 ? -10.204 -5.845 10.177 1.00 90.94 217 VAL A N 1
ATOM 1604 C CA . VAL A 1 217 ? -10.449 -4.662 9.339 1.00 90.94 217 VAL A CA 1
ATOM 1605 C C . VAL A 1 217 ? -9.456 -4.575 8.184 1.00 90.94 217 VAL A C 1
ATOM 1607 O O . VAL A 1 217 ? -9.874 -4.402 7.042 1.00 90.94 217 VAL A O 1
ATOM 1610 N N . LEU A 1 218 ? -8.156 -4.721 8.447 1.00 91.50 218 LEU A N 1
ATOM 1611 C CA . LEU A 1 218 ? -7.118 -4.595 7.421 1.00 91.50 218 LEU A CA 1
ATOM 1612 C C . LEU A 1 218 ? -7.190 -5.711 6.376 1.00 91.50 218 LEU A C 1
ATOM 1614 O O . LEU A 1 218 ? -7.025 -5.428 5.196 1.00 91.50 218 LEU A O 1
ATOM 1618 N N . ARG A 1 219 ? -7.509 -6.949 6.773 1.00 92.06 219 ARG A N 1
ATOM 1619 C CA . ARG A 1 219 ? -7.713 -8.064 5.831 1.00 92.06 219 ARG A CA 1
ATOM 1620 C C . ARG A 1 219 ? -8.933 -7.865 4.943 1.00 92.06 219 ARG A C 1
ATOM 1622 O O . ARG A 1 219 ? -8.905 -8.270 3.790 1.00 92.06 219 ARG A O 1
ATOM 1629 N N . ALA A 1 220 ? -9.996 -7.258 5.470 1.00 91.19 220 ALA A N 1
ATOM 1630 C CA . ALA A 1 220 ? -11.184 -6.932 4.688 1.00 91.19 220 ALA A CA 1
ATOM 1631 C C . ALA A 1 220 ? -10.963 -5.726 3.763 1.00 91.19 220 ALA A C 1
ATOM 1633 O O . ALA A 1 220 ? -11.560 -5.659 2.685 1.00 91.19 220 ALA A O 1
ATOM 1634 N N . TRP A 1 221 ? -10.140 -4.770 4.204 1.00 90.75 221 TRP A N 1
ATOM 1635 C CA . TRP A 1 221 ? -9.838 -3.554 3.460 1.00 90.75 221 TRP A CA 1
ATOM 1636 C C . TRP A 1 221 ? -8.828 -3.787 2.337 1.00 90.75 221 TRP A C 1
ATOM 1638 O O . TRP A 1 221 ? -9.062 -3.350 1.215 1.00 90.75 221 TRP A O 1
ATOM 1648 N N . LEU A 1 222 ? -7.717 -4.456 2.645 1.00 92.31 222 LEU A N 1
ATOM 1649 C CA . LEU A 1 222 ? -6.556 -4.627 1.773 1.00 92.31 222 LEU A CA 1
ATOM 1650 C C . LEU A 1 222 ? -6.091 -6.092 1.811 1.00 92.31 222 LEU A C 1
ATOM 1652 O O . LEU A 1 222 ? -5.080 -6.405 2.450 1.00 92.31 222 LEU A O 1
ATOM 1656 N N . PRO A 1 223 ? -6.840 -7.019 1.187 1.00 93.25 223 PRO A N 1
ATOM 1657 C CA . PRO A 1 223 ? -6.510 -8.436 1.231 1.00 93.25 223 PRO A CA 1
ATOM 1658 C C . PRO A 1 223 ? -5.141 -8.705 0.596 1.00 93.25 223 PRO A C 1
ATOM 1660 O O . PRO A 1 223 ? -4.922 -8.439 -0.585 1.00 93.25 223 PRO A O 1
ATOM 1663 N N . LEU A 1 224 ? -4.223 -9.294 1.371 1.00 93.31 224 LEU A N 1
ATOM 1664 C CA . LEU A 1 224 ? -2.869 -9.625 0.908 1.00 93.31 224 LEU A CA 1
ATOM 1665 C C . LEU A 1 224 ? -2.874 -10.493 -0.360 1.00 93.31 224 LEU A C 1
ATOM 1667 O O . LEU A 1 224 ? -2.073 -10.268 -1.265 1.00 93.31 224 LEU A O 1
ATOM 1671 N N . SER A 1 225 ? -3.767 -11.483 -0.421 1.00 93.12 225 SER A N 1
ATOM 1672 C CA . SER A 1 225 ? -3.864 -12.402 -1.556 1.00 93.12 225 SER A CA 1
ATOM 1673 C C . SER A 1 225 ? -4.254 -11.685 -2.842 1.00 93.12 225 SER A C 1
ATOM 1675 O O . SER A 1 225 ? -3.662 -11.956 -3.877 1.00 93.12 225 SER A O 1
ATOM 1677 N N . GLU A 1 226 ? -5.217 -10.762 -2.777 1.00 91.94 226 GLU A N 1
ATOM 1678 C CA . GLU A 1 226 ? -5.682 -10.027 -3.956 1.00 91.94 226 GLU A CA 1
ATOM 1679 C C . GLU A 1 226 ? -4.567 -9.144 -4.510 1.00 91.94 226 GLU A C 1
ATOM 1681 O O . GLU A 1 226 ? -4.274 -9.240 -5.695 1.00 91.94 226 GLU A O 1
ATOM 1686 N N . ALA A 1 227 ? -3.881 -8.379 -3.654 1.00 91.94 227 ALA A N 1
ATOM 1687 C CA . ALA A 1 227 ? -2.805 -7.480 -4.077 1.00 91.94 227 ALA A CA 1
ATOM 1688 C C . ALA A 1 227 ? -1.600 -8.216 -4.690 1.00 91.94 227 ALA A C 1
ATOM 1690 O O . ALA A 1 227 ? -0.994 -7.744 -5.649 1.00 91.94 227 ALA A O 1
ATOM 1691 N N . VAL A 1 228 ? -1.216 -9.370 -4.135 1.00 91.75 228 VAL A N 1
ATOM 1692 C CA . VAL A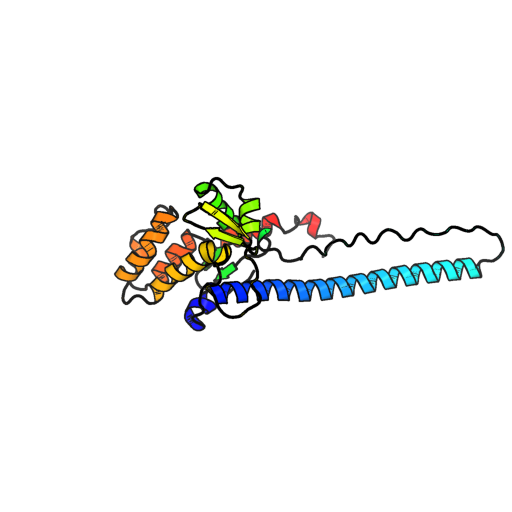 1 228 ? -0.065 -10.131 -4.648 1.00 91.75 228 VAL A CA 1
ATOM 1693 C C . VAL A 1 228 ? -0.426 -10.884 -5.926 1.00 91.75 228 VAL A C 1
ATOM 1695 O O . VAL A 1 228 ? 0.363 -10.889 -6.868 1.00 91.75 228 VAL A O 1
ATOM 1698 N N . LEU A 1 229 ? -1.605 -11.512 -5.978 1.00 92.38 229 LEU A N 1
ATOM 1699 C CA . LEU A 1 229 ? -2.037 -12.259 -7.158 1.00 92.38 229 LEU A CA 1
ATOM 1700 C C . LEU A 1 229 ? -2.367 -11.329 -8.330 1.00 92.38 229 LEU A C 1
ATOM 1702 O O . LEU A 1 229 ? -2.025 -11.663 -9.459 1.00 92.38 229 LEU A O 1
ATOM 1706 N N . SER A 1 230 ? -2.965 -10.158 -8.084 1.00 91.31 230 SER A N 1
ATOM 1707 C CA . SER A 1 230 ? -3.217 -9.168 -9.139 1.00 91.31 230 SER A CA 1
ATOM 1708 C C . SER A 1 230 ? -1.911 -8.658 -9.747 1.00 91.31 230 SER A C 1
ATOM 1710 O O . SER A 1 230 ? -1.773 -8.638 -10.968 1.00 91.31 230 SER A O 1
ATOM 1712 N N . MET A 1 231 ? -0.922 -8.340 -8.907 1.00 92.31 231 MET A N 1
ATOM 1713 C CA . MET A 1 231 ? 0.418 -7.943 -9.342 1.00 92.31 231 MET A CA 1
ATOM 1714 C C . MET A 1 231 ? 1.098 -9.053 -10.155 1.00 92.31 231 MET A C 1
ATOM 1716 O O . MET A 1 231 ? 1.693 -8.773 -11.192 1.00 92.31 231 MET A O 1
ATOM 1720 N N . ALA A 1 232 ? 0.993 -10.309 -9.710 1.00 90.81 232 ALA A N 1
ATOM 1721 C CA . ALA A 1 232 ? 1.552 -11.455 -10.422 1.00 90.81 232 ALA A CA 1
ATOM 1722 C C . ALA A 1 232 ? 0.924 -11.619 -11.814 1.00 90.81 232 ALA A C 1
ATOM 1724 O O . ALA A 1 232 ? 1.648 -11.770 -12.788 1.00 90.81 232 ALA A O 1
ATOM 1725 N N . VAL A 1 233 ? -0.403 -11.534 -11.923 1.00 91.88 233 VAL A N 1
ATOM 1726 C CA . VAL A 1 233 ? -1.110 -11.637 -13.210 1.00 91.88 233 VAL A CA 1
ATOM 1727 C C . VAL A 1 233 ? -0.780 -10.467 -14.142 1.00 91.88 233 VAL A C 1
ATOM 1729 O O . VAL A 1 233 ? -0.703 -10.661 -15.349 1.00 91.88 233 VAL A O 1
ATOM 1732 N N . ALA A 1 234 ? -0.589 -9.261 -13.603 1.00 89.75 234 ALA A N 1
ATOM 1733 C CA . ALA A 1 234 ? -0.332 -8.069 -14.407 1.00 89.75 234 ALA A CA 1
ATOM 1734 C C . ALA A 1 234 ? 1.102 -7.984 -14.954 1.00 89.75 234 ALA A C 1
ATOM 1736 O O . ALA A 1 234 ? 1.305 -7.402 -16.017 1.00 89.75 234 ALA A O 1
ATOM 1737 N N . HIS A 1 235 ? 2.088 -8.519 -14.228 1.00 89.19 235 HIS A N 1
ATOM 1738 C CA . HIS A 1 235 ? 3.505 -8.304 -14.541 1.00 89.19 235 HIS A CA 1
ATOM 1739 C C . HIS A 1 235 ? 4.302 -9.575 -14.838 1.00 89.19 235 HIS A C 1
ATOM 1741 O O . HIS A 1 235 ? 5.416 -9.460 -15.344 1.00 89.19 235 HIS A O 1
ATOM 1747 N N . LEU A 1 236 ? 3.789 -10.771 -14.531 1.00 88.81 236 LEU A N 1
ATOM 1748 C CA . LEU A 1 236 ? 4.468 -12.008 -14.915 1.00 88.81 236 LEU A CA 1
ATOM 1749 C C . LEU A 1 236 ? 4.001 -12.458 -16.305 1.00 88.81 236 LEU A C 1
ATOM 1751 O O . LEU A 1 236 ? 2.793 -12.490 -16.552 1.00 88.81 236 LEU A O 1
ATOM 1755 N N . PRO A 1 237 ? 4.932 -12.851 -17.194 1.00 88.75 237 PRO A N 1
ATOM 1756 C CA . PRO A 1 237 ? 4.574 -13.458 -18.467 1.00 88.75 237 PRO A CA 1
ATOM 1757 C C . PRO A 1 237 ? 3.850 -14.784 -18.239 1.00 88.75 237 PRO A C 1
ATOM 1759 O O . PRO A 1 237 ? 3.984 -15.431 -17.191 1.00 88.75 237 PRO A O 1
ATOM 1762 N N . SER A 1 238 ? 3.083 -15.214 -19.238 1.00 88.88 238 SER A N 1
ATOM 1763 C CA . SER A 1 238 ? 2.406 -16.501 -19.147 1.00 88.88 238 SER A CA 1
ATOM 1764 C C . SER A 1 238 ? 3.433 -17.647 -19.057 1.00 88.88 238 SER A C 1
ATOM 1766 O O . SER A 1 238 ? 4.542 -17.537 -19.583 1.00 88.88 238 SER A O 1
ATOM 1768 N N . PRO A 1 239 ? 3.099 -18.784 -18.413 1.00 88.06 239 PRO A N 1
ATOM 1769 C CA . PRO A 1 239 ? 4.014 -19.920 -18.302 1.00 88.06 239 PRO A CA 1
ATOM 1770 C C . PRO A 1 239 ? 4.697 -20.370 -19.612 1.00 88.06 239 PRO A C 1
ATOM 1772 O O . PRO A 1 239 ? 5.888 -20.677 -19.548 1.00 88.06 239 PRO A O 1
ATOM 1775 N N . PRO A 1 240 ? 4.026 -20.412 -20.787 1.00 87.12 240 PRO A N 1
ATOM 1776 C CA . PRO A 1 240 ? 4.706 -20.751 -22.039 1.00 87.12 240 PRO A CA 1
ATOM 1777 C C . PRO A 1 240 ? 5.677 -19.662 -22.520 1.00 87.12 240 PRO A C 1
ATOM 1779 O O . PRO A 1 240 ? 6.723 -19.997 -23.064 1.00 87.12 240 PRO A O 1
ATOM 1782 N N . GLU A 1 241 ? 5.375 -18.382 -22.294 1.00 87.31 241 GLU A N 1
ATOM 1783 C CA . GLU A 1 241 ? 6.262 -17.259 -22.644 1.00 87.31 241 GLU A CA 1
ATOM 1784 C C . GLU A 1 241 ? 7.482 -17.176 -21.716 1.00 87.31 241 GLU A C 1
ATOM 1786 O O . GLU A 1 241 ? 8.545 -16.732 -22.134 1.00 87.31 241 GLU A O 1
ATOM 1791 N N . ALA A 1 242 ? 7.348 -17.633 -20.467 1.00 84.38 242 ALA A N 1
ATOM 1792 C CA . ALA A 1 242 ? 8.430 -17.655 -19.483 1.00 84.38 242 ALA A CA 1
ATOM 1793 C C . ALA A 1 242 ? 9.410 -18.831 -19.662 1.00 84.38 242 ALA A C 1
ATOM 1795 O O . ALA A 1 242 ? 10.539 -18.772 -19.181 1.00 84.38 242 ALA A O 1
ATOM 1796 N N . ALA A 1 243 ? 8.982 -19.919 -20.309 1.00 80.25 243 ALA A N 1
ATOM 1797 C CA . ALA A 1 243 ? 9.787 -21.123 -20.515 1.00 80.25 243 ALA A CA 1
ATOM 1798 C C . ALA A 1 243 ? 11.124 -20.908 -21.263 1.00 80.25 243 ALA A C 1
ATOM 1800 O O . ALA A 1 243 ? 12.107 -21.509 -20.835 1.00 80.25 243 ALA A O 1
ATOM 1801 N N . PRO A 1 244 ? 11.217 -20.090 -22.332 1.00 82.50 244 PRO A N 1
ATOM 1802 C CA . PRO A 1 244 ? 12.491 -19.845 -23.016 1.00 82.50 244 PRO A CA 1
ATOM 1803 C C . PRO A 1 244 ? 13.491 -19.003 -22.207 1.00 82.50 244 PRO A C 1
ATOM 1805 O O . PRO A 1 244 ? 14.667 -18.999 -22.544 1.00 82.50 244 PRO A O 1
ATOM 1808 N N . ALA A 1 245 ? 13.042 -18.298 -21.163 1.00 72.19 245 ALA A N 1
ATOM 1809 C CA . ALA A 1 245 ? 13.880 -17.447 -20.312 1.00 72.19 245 ALA A CA 1
ATOM 1810 C C . ALA A 1 245 ? 14.361 -18.151 -19.022 1.00 72.19 245 ALA A C 1
ATOM 1812 O O . ALA A 1 245 ? 14.854 -17.486 -18.110 1.00 72.19 245 ALA A O 1
ATOM 1813 N N . ARG A 1 246 ? 14.155 -19.473 -18.910 1.00 53.38 246 ARG A N 1
ATOM 1814 C CA . ARG A 1 246 ? 14.511 -20.297 -17.743 1.00 53.38 246 ARG A CA 1
ATOM 1815 C C . ARG A 1 246 ? 15.830 -21.035 -17.893 1.00 53.38 246 ARG A C 1
ATOM 1817 O O . ARG A 1 246 ? 16.106 -21.521 -19.009 1.00 53.38 246 ARG A O 1
#

Sequence (246 aa):
MINKIDRLILELHLSPSEAAQRLAAIVHHANMIWSAFDSEAFLSEADAVLAYEQQRQAEEEAGGGDSDCGATAGRPGEQEQEEEDAFRPSAGNVAFGSAADGWAFTVPDFAAQYAEKLGAKPAALAQAMWGDYAFLPKEKRVVKLKRQGGSGGGGQKTMFEQFALEPLWKAYGACGAAGGAEAAALLAPIVKGRGLAARVPAKALEAPDPRQALRAVLRAWLPLSEAVLSMAVAHLPSPPEAAPAR

pLDDT: mean 80.88, std 15.97, range [29.95, 95.69]

Radius of gyration: 25.58 Å; Cα contacts (8 Å, |Δi|>4): 270; chains: 1; bounding box: 64×46×80 Å

Mean predicted aligned error: 10.74 Å